Protein AF-X0W687-F1 (afdb_monomer_lite)

Sequence (258 aa):
MNNLLWIGRRVPRKVAPTVLQAWCSPSSLWVAFDTLGGAQSTIHTRLASIATGSATEGDVKALAAAHKSFSALKGSMGFGVLAKVSHPKGPRSIKSVTVDLSIIGGSTLTKLHDDGKHGDGKGGDGLWGTQVRFLPGDFPSLPRHDRRWGLPANARSAMTVTALDTSGQKDSHSAVIAIRRKPAPISIWPGGRRFRFAGEIVEGLVTVSQYVDRRGDPNNPALLIQAAGPGPWRAAWHIGEGRLNISGCDTLQGRIQA

Organism: NCBI:txid412755

Structure (mmCIF, N/CA/C/O backbone):
data_AF-X0W687-F1
#
_entry.id   AF-X0W687-F1
#
loop_
_atom_site.group_PDB
_atom_site.id
_atom_site.type_symbol
_atom_site.label_atom_id
_atom_site.label_alt_id
_atom_site.label_comp_id
_atom_site.label_asym_id
_atom_site.label_entity_id
_atom_site.label_seq_id
_atom_site.pdbx_PDB_ins_code
_atom_site.Cartn_x
_atom_site.Cartn_y
_atom_site.Cartn_z
_atom_site.occupancy
_atom_site.B_iso_or_equiv
_atom_site.auth_seq_id
_atom_site.auth_comp_id
_atom_site.auth_asym_id
_atom_site.auth_atom_id
_atom_site.pdbx_PDB_model_num
ATOM 1 N N . MET A 1 1 ? -13.588 -0.272 -6.630 1.00 33.00 1 MET A N 1
ATOM 2 C CA . MET A 1 1 ? -14.400 -1.467 -6.308 1.00 33.00 1 MET A CA 1
ATOM 3 C C . MET A 1 1 ? -13.856 -2.093 -5.025 1.00 33.00 1 MET A C 1
ATOM 5 O O . MET A 1 1 ? -12.713 -2.538 -5.015 1.00 33.00 1 MET A O 1
ATOM 9 N N . ASN A 1 2 ? -14.624 -2.059 -3.933 1.00 35.41 2 ASN A N 1
ATOM 10 C CA . ASN A 1 2 ? -14.262 -2.664 -2.643 1.00 35.41 2 ASN A CA 1
ATOM 11 C C . ASN A 1 2 ? -14.741 -4.127 -2.630 1.00 35.41 2 ASN A C 1
ATOM 13 O O . ASN A 1 2 ? -15.836 -4.423 -2.169 1.00 35.41 2 ASN A O 1
ATOM 17 N N . ASN A 1 3 ? -13.948 -5.038 -3.202 1.00 36.69 3 ASN A N 1
ATOM 18 C CA . ASN A 1 3 ? -14.368 -6.418 -3.494 1.00 36.69 3 ASN A CA 1
ATOM 19 C C . ASN A 1 3 ? -13.997 -7.433 -2.403 1.00 36.69 3 ASN A C 1
ATOM 21 O O . ASN A 1 3 ? -13.371 -8.450 -2.701 1.00 36.69 3 ASN A O 1
ATOM 25 N N . LEU A 1 4 ? -14.409 -7.176 -1.163 1.00 45.56 4 LEU A N 1
ATOM 26 C CA . LEU A 1 4 ? -14.575 -8.198 -0.124 1.00 45.56 4 LEU A CA 1
ATOM 27 C C . LEU A 1 4 ? -15.726 -7.744 0.785 1.00 45.56 4 LEU A C 1
ATOM 29 O O . LEU A 1 4 ? -15.518 -7.116 1.819 1.00 45.56 4 LEU A O 1
ATOM 33 N N . LEU A 1 5 ? -16.960 -8.009 0.350 1.00 50.53 5 LEU A N 1
ATOM 34 C CA . LEU A 1 5 ? -18.144 -7.857 1.190 1.00 50.53 5 LEU A CA 1
ATOM 35 C C . LEU A 1 5 ? -18.138 -9.005 2.206 1.00 50.53 5 LEU A C 1
ATOM 37 O O . LEU A 1 5 ? -18.522 -10.129 1.890 1.00 50.53 5 LEU A O 1
ATOM 41 N N . TRP A 1 6 ? -17.662 -8.735 3.418 1.00 52.09 6 TRP A N 1
ATOM 42 C CA . TRP A 1 6 ? -17.820 -9.658 4.536 1.00 52.09 6 TRP A CA 1
ATOM 43 C C . TRP A 1 6 ? -19.274 -9.573 5.022 1.00 52.09 6 TRP A C 1
ATOM 45 O O . TRP A 1 6 ? -19.645 -8.645 5.738 1.00 52.09 6 TRP A O 1
ATOM 55 N N . ILE A 1 7 ? -20.122 -10.517 4.605 1.00 46.53 7 ILE A N 1
ATOM 56 C CA . ILE A 1 7 ? -21.485 -10.655 5.138 1.00 46.53 7 ILE A CA 1
ATOM 57 C C . ILE A 1 7 ? -21.394 -11.511 6.403 1.00 46.53 7 ILE A C 1
ATOM 59 O O . ILE A 1 7 ? -21.489 -12.732 6.363 1.00 46.53 7 ILE A O 1
ATOM 63 N N . GLY A 1 8 ? -21.161 -10.862 7.539 1.00 54.94 8 GLY A N 1
ATOM 64 C CA . GLY A 1 8 ? -21.175 -11.510 8.845 1.00 54.94 8 GLY A CA 1
ATOM 65 C C . GLY A 1 8 ? -21.358 -10.476 9.943 1.00 54.94 8 GLY A C 1
ATOM 66 O O . GLY A 1 8 ? -20.568 -9.541 10.061 1.00 54.94 8 GLY A O 1
ATOM 67 N N . ARG A 1 9 ? -22.409 -10.617 10.759 1.00 60.28 9 ARG A N 1
ATOM 68 C CA . ARG A 1 9 ? -22.618 -9.741 11.917 1.00 60.28 9 ARG A CA 1
ATOM 69 C C . ARG A 1 9 ? -21.623 -10.130 13.003 1.00 60.28 9 ARG A C 1
ATOM 71 O O . ARG A 1 9 ? -21.847 -11.073 13.757 1.00 60.28 9 ARG A O 1
ATOM 78 N N . ARG A 1 10 ? -20.519 -9.396 13.098 1.00 69.00 10 ARG A N 1
ATOM 79 C CA . ARG A 1 10 ? -19.593 -9.532 14.222 1.00 69.00 10 ARG A CA 1
ATOM 80 C C . ARG A 1 10 ? -20.250 -8.918 15.458 1.00 69.00 10 ARG A C 1
ATOM 82 O O . ARG A 1 10 ? -20.616 -7.747 15.435 1.00 69.00 10 ARG A O 1
ATOM 89 N N . VAL A 1 11 ? -20.448 -9.704 16.516 1.00 74.06 11 VAL A N 1
ATOM 90 C CA . VAL A 1 11 ? -20.972 -9.188 17.790 1.00 74.06 11 VAL A CA 1
ATOM 91 C C . VAL A 1 11 ? -19.834 -8.438 18.490 1.00 74.06 11 VAL A C 1
ATOM 93 O O . VAL A 1 11 ? -18.824 -9.070 18.813 1.00 74.06 11 VAL A O 1
ATOM 96 N N . PRO A 1 12 ? -19.945 -7.114 18.712 1.00 74.56 12 PRO A N 1
ATOM 97 C CA . PRO A 1 12 ? -18.907 -6.358 19.401 1.00 74.56 12 PRO A CA 1
ATOM 98 C C . PRO A 1 12 ? -18.710 -6.907 20.813 1.00 74.56 12 PRO A C 1
ATOM 100 O O . PRO A 1 12 ? -19.677 -7.148 21.543 1.00 74.56 12 PRO A O 1
ATOM 103 N N . ARG A 1 13 ? -17.456 -7.102 21.223 1.00 78.44 13 ARG A N 1
ATOM 104 C CA . ARG A 1 13 ? -17.154 -7.486 22.605 1.00 78.44 13 ARG A CA 1
ATOM 105 C C . ARG A 1 13 ? -17.368 -6.267 23.501 1.00 78.44 13 ARG A C 1
ATOM 107 O O . ARG A 1 13 ? -16.847 -5.195 23.222 1.00 78.44 13 ARG A O 1
ATOM 114 N N . LYS A 1 14 ? -18.095 -6.433 24.611 1.00 83.62 14 LYS A N 1
ATOM 115 C CA . LYS A 1 14 ? -18.439 -5.327 25.530 1.00 83.62 14 LYS A CA 1
ATOM 116 C C . LYS A 1 14 ? -17.239 -4.661 26.220 1.00 83.62 14 LYS A C 1
ATOM 118 O O . LYS A 1 14 ? -17.411 -3.601 26.809 1.00 83.62 14 LYS A O 1
ATOM 123 N N . VAL A 1 15 ? -16.056 -5.276 26.192 1.00 88.56 15 VAL A N 1
ATOM 124 C CA . VAL A 1 15 ? -14.911 -4.870 27.030 1.00 88.56 15 VAL A CA 1
ATOM 125 C C . VAL A 1 15 ? -13.613 -4.666 26.251 1.00 88.56 15 VAL A C 1
ATOM 127 O O . VAL A 1 15 ? -12.603 -4.363 26.865 1.00 88.56 15 VAL A O 1
ATOM 130 N N . ALA A 1 16 ? -13.623 -4.850 24.932 1.00 92.25 16 ALA A N 1
ATOM 131 C CA . ALA A 1 16 ? -12.416 -4.830 24.112 1.00 92.25 16 ALA A CA 1
ATOM 132 C C . ALA A 1 16 ? -12.558 -3.806 22.976 1.00 92.25 16 ALA A C 1
ATOM 134 O O . ALA A 1 16 ? -13.688 -3.504 22.563 1.00 92.25 16 ALA A O 1
ATOM 135 N N . PRO A 1 17 ? -11.441 -3.295 22.428 1.00 96.69 17 PRO A N 1
ATOM 136 C CA . PRO A 1 17 ? -11.493 -2.551 21.181 1.00 96.69 17 PRO A CA 1
ATOM 137 C C . PRO A 1 17 ? -12.073 -3.460 20.096 1.00 96.69 17 PRO A C 1
ATOM 139 O O . PRO A 1 17 ? -11.918 -4.678 20.142 1.00 96.69 17 PRO A O 1
ATOM 142 N N . THR A 1 18 ? -12.771 -2.876 19.132 1.00 96.25 18 THR A N 1
ATOM 143 C CA . THR A 1 18 ? -13.300 -3.596 17.975 1.00 96.25 18 THR A CA 1
ATOM 144 C C . THR A 1 18 ? -12.820 -2.900 16.714 1.00 96.25 18 THR A C 1
ATOM 146 O O . THR A 1 18 ? -13.120 -1.727 16.490 1.00 96.25 18 THR A O 1
AT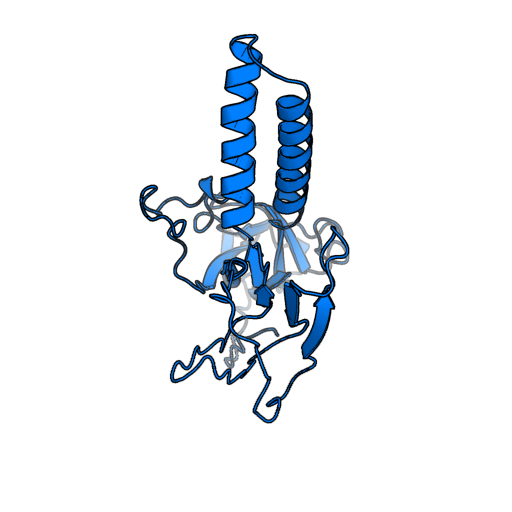OM 149 N N . VAL A 1 19 ? -12.083 -3.625 15.876 1.00 95.81 19 VAL A N 1
ATOM 150 C CA . VAL A 1 19 ? -11.770 -3.194 14.516 1.00 95.81 19 VAL A CA 1
ATOM 151 C C . VAL A 1 19 ? -13.014 -3.469 13.674 1.00 95.81 19 VAL A C 1
ATOM 153 O O . VAL A 1 19 ? -13.324 -4.615 13.348 1.00 95.81 19 VAL A O 1
ATOM 156 N N . LEU A 1 20 ? -13.769 -2.410 13.384 1.00 94.19 20 LEU A N 1
ATOM 157 C CA . LEU A 1 20 ? -15.028 -2.475 12.642 1.00 94.19 20 LEU A CA 1
ATOM 158 C C . LEU A 1 20 ? -14.782 -2.744 11.157 1.00 94.19 20 LEU A C 1
ATOM 160 O O . LEU A 1 20 ? -15.532 -3.483 10.527 1.00 94.19 20 LEU A O 1
ATOM 164 N N . GLN A 1 21 ? -13.732 -2.132 10.608 1.00 94.62 21 GLN A N 1
ATOM 165 C CA . GLN A 1 21 ? -13.336 -2.275 9.213 1.00 94.62 21 GLN A CA 1
ATOM 166 C C . GLN A 1 21 ? -11.841 -1.983 9.071 1.00 94.62 21 GLN A C 1
ATOM 168 O O . GLN A 1 21 ? -11.315 -1.122 9.772 1.00 94.62 21 GLN A O 1
ATOM 173 N N . ALA A 1 22 ? -11.174 -2.662 8.140 1.00 96.56 22 ALA A N 1
ATOM 174 C CA . ALA A 1 22 ? -9.799 -2.388 7.740 1.00 96.56 22 ALA A CA 1
ATOM 175 C C . ALA A 1 22 ? -9.689 -2.489 6.211 1.00 96.56 22 ALA A C 1
ATOM 177 O O . ALA A 1 22 ? -10.288 -3.376 5.603 1.00 96.56 22 ALA A O 1
ATOM 178 N N . TRP A 1 23 ? -8.987 -1.557 5.568 1.00 96.56 23 TRP A N 1
ATOM 179 C CA . TRP A 1 23 ? -8.870 -1.520 4.108 1.00 96.56 23 TRP A CA 1
ATOM 180 C C . TRP A 1 23 ? -7.603 -0.804 3.647 1.00 96.56 23 TRP A C 1
ATOM 182 O O . TRP A 1 23 ? -6.914 -0.144 4.422 1.00 96.56 23 TRP A O 1
ATOM 192 N N . CYS A 1 24 ? -7.314 -0.933 2.354 1.00 95.88 24 CYS A N 1
ATOM 193 C CA . CYS A 1 24 ? -6.249 -0.197 1.688 1.00 95.88 24 CYS A CA 1
ATOM 194 C C . CYS A 1 24 ? -6.826 0.831 0.713 1.00 95.88 24 CYS A C 1
ATOM 196 O O . CYS A 1 24 ? -7.858 0.581 0.084 1.00 95.88 24 CYS A O 1
ATOM 198 N N . SER A 1 25 ? -6.159 1.977 0.580 1.00 94.69 25 SER A N 1
ATOM 199 C CA . SER A 1 25 ? -6.522 3.035 -0.366 1.00 94.69 25 SER A CA 1
ATOM 200 C C . SER A 1 25 ? -5.296 3.487 -1.176 1.00 94.69 25 SER A C 1
ATOM 202 O O . SER A 1 25 ? -4.378 4.061 -0.596 1.00 94.69 25 SER A O 1
ATOM 204 N N . PRO A 1 26 ? -5.248 3.249 -2.498 1.00 93.81 26 PRO A N 1
ATOM 205 C CA . PRO A 1 26 ? -6.222 2.473 -3.263 1.00 93.81 26 PRO A CA 1
ATOM 206 C C . PRO A 1 26 ? -6.235 0.992 -2.837 1.00 93.81 26 PRO A C 1
ATOM 208 O O . PRO A 1 26 ? -5.261 0.480 -2.293 1.00 93.81 26 PRO A O 1
ATOM 211 N N . SER A 1 27 ? -7.333 0.281 -3.113 1.00 89.56 27 SER A N 1
ATOM 212 C CA . SER A 1 27 ? -7.452 -1.166 -2.839 1.00 89.56 27 SER A CA 1
ATOM 213 C C . SER A 1 27 ? -6.729 -2.041 -3.870 1.00 89.56 27 SER A C 1
ATOM 215 O O . SER A 1 27 ? -6.553 -3.247 -3.674 1.00 89.56 27 SER A O 1
ATOM 217 N N . SER A 1 28 ? -6.290 -1.434 -4.971 1.00 88.88 28 SER A N 1
ATOM 218 C CA . SER A 1 28 ? -5.490 -2.066 -6.010 1.00 88.88 28 SER A CA 1
ATOM 219 C C . SER A 1 28 ? -4.362 -1.149 -6.444 1.00 88.88 28 SER A C 1
ATOM 221 O O . SER A 1 28 ? -4.601 0.024 -6.735 1.00 88.88 28 SER A O 1
ATOM 223 N N . LEU A 1 29 ? -3.168 -1.711 -6.567 1.00 88.62 29 LEU A N 1
ATOM 224 C CA . LEU A 1 29 ? -1.988 -1.014 -7.039 1.00 88.62 29 LEU A CA 1
ATOM 225 C C . LEU A 1 29 ? -1.454 -1.673 -8.306 1.00 88.62 29 LEU A C 1
ATOM 227 O O . LEU A 1 29 ? -1.283 -2.890 -8.356 1.00 88.62 29 LEU A O 1
ATOM 231 N N . TRP A 1 30 ? -1.157 -0.854 -9.310 1.00 85.38 30 TRP A N 1
ATOM 232 C CA . TRP A 1 30 ? -0.605 -1.296 -10.585 1.00 85.38 30 TRP A CA 1
ATOM 233 C C . TRP A 1 30 ? 0.843 -0.855 -10.702 1.00 85.38 30 TRP A C 1
ATOM 235 O O . TRP A 1 30 ? 1.130 0.332 -10.841 1.00 85.38 30 TRP A O 1
ATOM 245 N N . VAL A 1 31 ? 1.755 -1.819 -10.671 1.00 84.00 31 VAL A N 1
ATOM 246 C CA . VAL A 1 31 ? 3.194 -1.562 -10.668 1.00 84.00 31 VAL A CA 1
ATOM 247 C C . VAL A 1 31 ? 3.790 -1.999 -12.000 1.00 84.00 31 VAL A C 1
ATOM 249 O O . VAL A 1 31 ? 3.690 -3.161 -12.398 1.00 84.00 31 VAL A O 1
ATOM 252 N N . ALA A 1 32 ? 4.424 -1.068 -12.711 1.00 85.44 32 ALA A N 1
ATOM 253 C CA . ALA A 1 32 ? 5.128 -1.348 -13.961 1.00 85.44 32 ALA A CA 1
ATOM 254 C C . ALA A 1 32 ? 6.529 -1.918 -13.683 1.00 85.44 32 ALA A C 1
ATOM 256 O O . ALA A 1 32 ? 7.537 -1.233 -13.858 1.00 85.44 32 ALA A O 1
ATOM 257 N N . PHE A 1 33 ? 6.588 -3.175 -13.229 1.00 79.81 33 PHE A N 1
ATOM 258 C CA . PHE A 1 33 ? 7.840 -3.849 -12.850 1.00 79.81 33 PHE A CA 1
ATOM 259 C C . PHE A 1 33 ? 8.888 -3.854 -13.970 1.00 79.81 33 PHE A C 1
ATOM 261 O O . PHE A 1 33 ? 10.069 -3.668 -13.696 1.00 79.81 33 PHE A O 1
ATOM 268 N N . ASP A 1 34 ? 8.467 -3.996 -15.229 1.00 80.88 34 ASP A N 1
ATOM 269 C CA . ASP A 1 34 ? 9.383 -3.972 -16.378 1.00 80.88 34 ASP A CA 1
ATOM 270 C C . ASP A 1 34 ? 10.029 -2.601 -16.572 1.00 80.88 34 ASP A C 1
ATOM 272 O O . ASP A 1 34 ? 11.235 -2.494 -16.786 1.00 80.88 34 ASP A O 1
ATOM 276 N N . THR A 1 35 ? 9.241 -1.532 -16.437 1.00 83.88 35 THR A N 1
ATOM 277 C CA . THR A 1 35 ? 9.753 -0.160 -16.507 1.00 83.88 35 THR A CA 1
ATOM 278 C C . THR A 1 35 ? 10.694 0.128 -15.340 1.00 83.88 35 THR A C 1
ATOM 280 O O . THR A 1 35 ? 11.715 0.785 -15.532 1.00 83.88 35 THR A O 1
ATOM 283 N N . LEU A 1 36 ? 10.392 -0.397 -14.147 1.00 83.88 36 LEU A N 1
ATOM 284 C CA . LEU A 1 36 ? 11.262 -0.256 -12.982 1.00 83.88 36 LEU A CA 1
ATOM 285 C C . LEU A 1 36 ? 12.599 -0.972 -13.190 1.00 83.88 36 LEU A C 1
ATOM 287 O O . LEU A 1 36 ? 13.646 -0.352 -13.013 1.00 83.88 36 LEU A O 1
ATOM 291 N N . GLY A 1 37 ? 12.565 -2.241 -13.605 1.00 83.06 37 GLY A N 1
ATOM 292 C CA . GLY A 1 37 ? 13.765 -3.034 -13.866 1.00 83.06 37 GLY A CA 1
ATOM 293 C C . GLY A 1 37 ? 14.623 -2.427 -14.977 1.00 83.06 37 GLY A C 1
ATOM 294 O O . GLY A 1 37 ? 15.837 -2.308 -14.823 1.00 83.06 37 GLY A O 1
ATOM 295 N N . GLY A 1 38 ? 13.996 -1.951 -16.059 1.00 85.44 38 GLY A N 1
ATOM 296 C CA . GLY A 1 38 ? 14.688 -1.254 -17.145 1.00 85.44 38 GLY A CA 1
ATOM 297 C C . GLY A 1 38 ? 15.344 0.056 -16.695 1.00 85.44 38 GLY A C 1
ATOM 298 O O . GLY A 1 38 ? 16.496 0.323 -17.045 1.00 85.44 38 GLY A O 1
ATOM 299 N N . ALA A 1 39 ? 14.655 0.851 -15.869 1.00 87.06 39 ALA A N 1
ATOM 300 C CA . ALA A 1 39 ? 15.217 2.072 -15.298 1.00 87.06 39 ALA A CA 1
ATOM 301 C C . ALA A 1 39 ? 16.392 1.770 -14.353 1.00 87.06 39 ALA A C 1
ATOM 303 O O . ALA A 1 39 ? 17.441 2.394 -14.481 1.00 87.06 39 ALA A O 1
ATOM 304 N N . GLN A 1 40 ? 16.259 0.785 -13.458 1.00 87.62 40 GLN A N 1
ATOM 305 C CA . GLN A 1 40 ? 17.335 0.366 -12.551 1.00 87.62 40 GLN A CA 1
ATOM 306 C C . GLN A 1 40 ? 18.563 -0.144 -13.308 1.00 87.62 40 GLN A C 1
ATOM 308 O O . GLN A 1 40 ? 19.678 0.278 -13.010 1.00 87.62 40 GLN A O 1
ATOM 313 N N . SER A 1 41 ? 18.364 -1.003 -14.312 1.00 86.50 41 SER A N 1
ATOM 314 C CA . SER A 1 41 ? 19.451 -1.506 -15.155 1.00 86.50 41 SER A CA 1
ATOM 315 C C . SER A 1 41 ? 20.148 -0.366 -15.896 1.00 86.50 41 SER A C 1
ATOM 317 O O . SER A 1 41 ? 21.372 -0.288 -15.858 1.00 86.50 41 SER A O 1
ATOM 319 N N . THR A 1 42 ? 19.389 0.570 -16.478 1.00 90.94 42 THR A N 1
ATOM 320 C CA . THR A 1 42 ? 19.964 1.749 -17.144 1.00 90.94 42 THR A CA 1
ATOM 321 C C . THR A 1 42 ? 20.773 2.594 -16.165 1.00 90.94 42 THR A C 1
ATOM 323 O O . THR A 1 42 ? 21.899 2.966 -16.476 1.00 90.94 42 THR A O 1
ATOM 326 N N . ILE A 1 43 ? 20.245 2.866 -14.968 1.00 91.62 43 ILE A N 1
ATOM 327 C CA . ILE A 1 43 ? 20.968 3.617 -13.934 1.00 91.62 43 ILE A CA 1
ATOM 328 C C . ILE A 1 43 ? 22.287 2.919 -13.592 1.00 91.62 43 ILE A C 1
ATOM 330 O O . ILE A 1 43 ? 23.335 3.556 -13.629 1.00 91.62 43 ILE A O 1
ATOM 334 N N . HIS A 1 44 ? 22.255 1.614 -13.316 1.00 89.50 44 HIS A N 1
ATOM 335 C CA . HIS A 1 44 ? 23.442 0.851 -12.938 1.00 89.50 44 HIS A CA 1
ATOM 336 C C . HIS A 1 44 ? 24.503 0.826 -14.051 1.00 89.50 44 HIS A C 1
ATOM 338 O O . HIS A 1 44 ? 25.657 1.173 -13.806 1.00 89.50 44 HIS A O 1
ATOM 344 N N . THR A 1 45 ? 24.112 0.493 -15.286 1.00 90.56 45 THR A N 1
ATOM 345 C CA . THR A 1 45 ? 25.030 0.439 -16.434 1.00 90.56 45 THR A CA 1
ATOM 346 C C . THR A 1 45 ? 25.647 1.805 -16.734 1.00 90.56 45 THR A C 1
ATOM 348 O O . THR A 1 45 ? 26.850 1.893 -16.961 1.00 90.56 45 THR A O 1
ATOM 351 N N . ARG A 1 46 ? 24.855 2.885 -16.707 1.00 92.44 46 ARG A N 1
ATOM 352 C CA . ARG A 1 46 ? 25.357 4.230 -17.036 1.00 92.44 46 ARG A CA 1
ATOM 353 C C . ARG A 1 46 ? 26.223 4.815 -15.923 1.00 92.44 46 ARG A C 1
ATOM 355 O O . ARG A 1 46 ? 27.211 5.474 -16.228 1.00 92.44 46 ARG A O 1
ATOM 362 N N . LEU A 1 47 ? 25.915 4.533 -14.654 1.00 92.38 47 LEU A N 1
ATOM 363 C CA . LEU A 1 47 ? 26.798 4.895 -13.541 1.00 92.38 47 LEU A CA 1
ATOM 364 C C . LEU A 1 47 ? 28.154 4.189 -13.641 1.00 92.38 47 LEU A C 1
ATOM 366 O O . LEU A 1 47 ? 29.173 4.825 -13.387 1.00 92.38 47 LEU A O 1
ATOM 370 N N . ALA A 1 48 ? 28.183 2.921 -14.066 1.00 92.06 48 ALA A N 1
ATOM 371 C CA . ALA A 1 48 ? 29.439 2.217 -14.312 1.00 92.06 48 ALA A CA 1
ATOM 372 C C . ALA A 1 48 ? 30.269 2.902 -15.414 1.00 92.06 48 ALA A C 1
ATOM 374 O O . ALA A 1 48 ? 31.454 3.138 -15.209 1.00 92.06 48 ALA A O 1
ATOM 375 N N . SER A 1 49 ? 29.647 3.311 -16.529 1.00 90.38 49 SER A N 1
ATOM 376 C CA . SER A 1 49 ? 30.335 4.059 -17.598 1.00 90.38 49 SER A CA 1
ATOM 377 C C . SER A 1 49 ? 30.874 5.421 -17.143 1.00 90.38 49 SER A 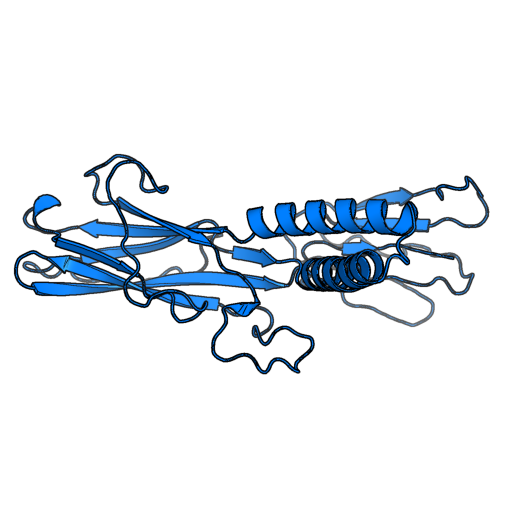C 1
ATOM 379 O O . SER A 1 49 ? 31.938 5.843 -17.589 1.00 90.38 49 SER A O 1
ATOM 381 N N . ILE A 1 50 ? 30.158 6.120 -16.253 1.00 89.75 50 ILE A N 1
ATOM 382 C CA . ILE A 1 50 ? 30.641 7.376 -15.654 1.00 89.75 50 ILE A CA 1
ATOM 383 C C . ILE A 1 50 ? 31.853 7.099 -14.762 1.00 89.75 50 ILE A C 1
ATOM 385 O O . ILE A 1 50 ? 32.854 7.803 -14.863 1.00 89.75 50 ILE A O 1
ATOM 389 N N . ALA A 1 51 ? 31.787 6.058 -13.929 1.00 92.69 51 ALA A N 1
ATOM 390 C CA . ALA A 1 51 ? 32.877 5.685 -13.032 1.00 92.69 51 ALA A CA 1
ATOM 391 C C . ALA A 1 51 ? 34.162 5.298 -13.785 1.00 92.69 51 ALA A C 1
ATOM 393 O O . ALA A 1 51 ? 35.256 5.561 -13.295 1.00 92.69 51 ALA A O 1
ATOM 394 N N . THR A 1 52 ? 34.043 4.724 -14.985 1.00 95.94 52 THR A N 1
ATOM 395 C CA . THR A 1 52 ? 35.184 4.383 -15.850 1.00 95.94 52 THR A CA 1
ATOM 396 C C . THR A 1 52 ? 35.638 5.528 -16.758 1.00 95.94 52 THR A C 1
ATOM 398 O O . THR A 1 52 ? 36.537 5.330 -17.570 1.00 95.94 52 THR A O 1
ATOM 401 N N . GLY A 1 53 ? 35.018 6.713 -16.675 1.00 95.31 53 GLY A N 1
ATOM 402 C CA . GLY A 1 53 ? 35.344 7.861 -17.530 1.00 95.31 53 GLY A CA 1
ATOM 403 C C . GLY A 1 53 ? 34.959 7.683 -19.004 1.00 95.31 53 GLY A C 1
ATOM 404 O O . GLY A 1 53 ? 35.380 8.469 -19.846 1.00 95.31 53 GLY A O 1
ATOM 405 N N . SER A 1 54 ? 34.156 6.668 -19.333 1.00 95.25 54 SER A N 1
ATOM 406 C CA . SER A 1 54 ? 33.757 6.334 -20.706 1.00 95.25 54 SER A CA 1
ATOM 407 C C . SER A 1 54 ? 32.347 6.818 -21.056 1.00 95.25 54 SER A C 1
ATOM 409 O O . SER A 1 54 ? 31.764 6.358 -22.036 1.00 95.25 54 SER A O 1
ATOM 411 N N . ALA A 1 55 ? 31.752 7.676 -20.224 1.00 96.00 55 ALA A N 1
ATOM 412 C CA . ALA A 1 55 ? 30.396 8.164 -20.426 1.00 96.00 55 ALA A CA 1
ATOM 413 C C . ALA A 1 55 ? 30.325 9.203 -21.551 1.00 96.00 55 ALA A C 1
ATOM 415 O O . ALA A 1 55 ? 31.081 10.170 -21.596 1.00 96.00 55 ALA A O 1
ATOM 416 N N . THR A 1 56 ? 29.349 9.023 -22.428 1.00 95.69 56 THR A N 1
ATOM 417 C CA . THR A 1 56 ? 28.973 9.969 -23.479 1.00 95.69 56 THR A CA 1
ATOM 418 C C . THR A 1 56 ? 27.875 10.923 -22.996 1.00 95.69 56 THR A C 1
ATOM 420 O O . THR A 1 56 ? 27.174 10.658 -22.017 1.00 95.69 56 THR A O 1
ATOM 423 N N . GLU A 1 57 ? 27.627 12.016 -23.725 1.00 95.31 57 GLU A N 1
ATOM 424 C CA . GLU A 1 57 ? 26.457 12.878 -23.474 1.00 95.31 57 GLU A CA 1
ATOM 425 C C . GLU A 1 57 ? 25.132 12.086 -23.559 1.00 95.31 57 GLU A C 1
ATOM 427 O O . GLU A 1 57 ? 24.184 12.329 -22.804 1.00 95.31 57 GLU A O 1
ATOM 432 N N . GLY A 1 58 ? 25.081 11.086 -24.447 1.00 93.88 58 GLY A N 1
ATOM 433 C CA . GLY A 1 58 ? 23.959 10.158 -24.564 1.00 93.88 58 GLY A CA 1
ATOM 434 C C . GLY A 1 58 ? 23.730 9.339 -23.291 1.00 93.88 58 GLY A C 1
ATOM 435 O O . GLY A 1 58 ? 22.581 9.148 -22.888 1.00 93.88 58 GLY A O 1
ATOM 436 N N . ASP A 1 59 ? 24.802 8.919 -22.614 1.00 91.50 59 ASP A N 1
ATOM 437 C CA . ASP A 1 59 ? 24.723 8.178 -21.352 1.00 91.50 59 ASP A CA 1
ATOM 438 C C . ASP A 1 59 ? 24.139 9.031 -20.225 1.00 91.50 59 ASP A C 1
ATOM 440 O O . ASP A 1 59 ? 23.268 8.565 -19.487 1.00 91.50 59 ASP A O 1
ATOM 444 N N . VAL A 1 60 ? 24.549 10.300 -20.135 1.00 92.69 60 VAL A N 1
ATOM 445 C CA . VAL A 1 60 ? 24.022 11.252 -19.145 1.00 92.69 60 VAL A CA 1
ATOM 446 C C . VAL A 1 60 ? 22.530 11.507 -19.379 1.00 92.69 60 VAL A C 1
ATOM 448 O O . VAL A 1 60 ? 21.730 11.448 -18.440 1.00 92.69 60 VAL A O 1
ATOM 451 N N . LYS A 1 61 ? 22.119 11.715 -20.639 1.00 94.25 61 LYS A N 1
ATOM 452 C CA . LYS A 1 61 ? 20.702 11.869 -21.015 1.00 94.25 61 LYS A CA 1
ATOM 453 C C . LYS A 1 61 ? 19.879 10.626 -20.661 1.00 94.25 61 LYS A C 1
ATOM 455 O O . LYS A 1 61 ? 18.787 10.752 -20.099 1.00 94.25 61 LYS A O 1
ATOM 460 N N . ALA A 1 62 ? 20.399 9.431 -20.946 1.00 90.56 62 ALA A N 1
ATOM 461 C CA . ALA A 1 62 ? 19.739 8.170 -20.612 1.00 90.56 62 ALA A CA 1
ATOM 462 C C . ALA A 1 62 ? 19.605 7.971 -19.094 1.00 90.56 62 ALA A C 1
ATOM 464 O O . ALA A 1 62 ? 18.540 7.573 -18.619 1.00 90.56 62 ALA A O 1
ATOM 465 N N . LEU A 1 63 ? 20.647 8.302 -18.325 1.00 94.06 63 LEU A N 1
ATOM 466 C CA . LEU A 1 63 ? 20.630 8.244 -16.865 1.00 94.06 63 LEU A CA 1
ATOM 467 C C . LEU A 1 63 ? 19.574 9.188 -16.274 1.00 94.06 63 LEU A C 1
ATOM 469 O O . LEU A 1 63 ? 18.778 8.765 -15.435 1.00 94.06 63 LEU A O 1
ATOM 473 N N . ALA A 1 64 ? 19.508 10.437 -16.744 1.00 94.44 64 ALA A N 1
ATOM 474 C CA . ALA A 1 64 ? 18.511 11.408 -16.289 1.00 94.44 64 ALA A CA 1
ATOM 475 C C . ALA A 1 64 ? 17.072 10.938 -16.575 1.00 94.44 64 ALA A C 1
ATOM 477 O O . ALA A 1 64 ? 16.194 11.027 -15.709 1.00 94.44 64 ALA A O 1
ATOM 478 N N . ALA A 1 65 ? 16.826 10.378 -17.765 1.00 93.06 65 ALA A N 1
ATOM 479 C CA . ALA A 1 65 ? 15.527 9.816 -18.133 1.00 93.06 65 ALA A CA 1
ATOM 480 C C . ALA A 1 65 ? 15.154 8.588 -17.281 1.00 93.06 65 ALA A C 1
ATOM 482 O O . ALA A 1 65 ? 14.006 8.463 -16.833 1.00 93.06 65 ALA A O 1
ATOM 483 N N . ALA A 1 66 ? 16.118 7.703 -17.014 1.00 91.06 66 ALA A N 1
ATOM 484 C CA . ALA A 1 66 ? 15.926 6.536 -16.161 1.00 91.06 66 ALA A CA 1
ATOM 485 C C . ALA A 1 66 ? 15.640 6.942 -14.708 1.00 91.06 66 ALA A C 1
ATOM 487 O O . ALA A 1 66 ? 14.689 6.438 -14.112 1.00 91.06 66 ALA A O 1
ATOM 488 N N . HIS A 1 67 ? 16.374 7.917 -14.165 1.00 93.12 67 HIS A N 1
ATOM 489 C CA . HIS A 1 67 ? 16.133 8.462 -12.829 1.00 93.12 67 HIS A CA 1
ATOM 490 C C . HIS A 1 67 ? 14.738 9.093 -12.707 1.00 93.12 67 HIS A C 1
ATOM 492 O O . HIS A 1 67 ? 14.006 8.803 -11.759 1.00 93.12 67 HIS A O 1
ATOM 498 N N . LYS A 1 68 ? 14.319 9.895 -13.697 1.00 93.06 68 LYS A N 1
ATOM 499 C CA . LYS A 1 68 ? 12.963 10.467 -13.744 1.00 93.06 68 LYS A CA 1
ATOM 500 C C . LYS A 1 68 ? 11.889 9.376 -13.744 1.00 93.06 68 LYS A C 1
ATOM 502 O O . LYS A 1 68 ? 10.922 9.470 -12.990 1.00 93.06 68 LYS A O 1
ATOM 507 N N . SER A 1 69 ? 12.079 8.330 -14.549 1.00 88.56 69 SER A N 1
ATOM 508 C CA . SER A 1 69 ? 11.155 7.189 -14.627 1.00 88.56 69 SER A CA 1
ATOM 509 C C . SER A 1 69 ? 11.091 6.421 -13.305 1.00 88.56 69 SER A C 1
ATOM 511 O O . SER A 1 69 ? 10.005 6.134 -12.808 1.00 88.56 69 SER A O 1
ATOM 513 N N . PHE A 1 70 ? 12.245 6.150 -12.692 1.00 88.00 70 PHE A N 1
ATOM 514 C CA . PHE A 1 70 ? 12.339 5.487 -11.394 1.00 88.00 70 PHE A CA 1
ATOM 515 C C . PHE A 1 70 ? 11.648 6.297 -10.287 1.00 88.00 70 PHE A C 1
ATOM 517 O O . PHE A 1 70 ? 10.880 5.742 -9.502 1.00 88.00 70 PHE A O 1
ATOM 524 N N . SER A 1 71 ? 11.857 7.616 -10.257 1.00 89.44 71 SER A N 1
ATOM 525 C CA . SER A 1 71 ? 11.220 8.519 -9.292 1.00 89.44 71 SER A CA 1
ATOM 526 C C . SER A 1 71 ? 9.694 8.541 -9.441 1.00 89.44 71 SER A C 1
ATOM 528 O O . SER A 1 71 ? 8.972 8.384 -8.454 1.00 89.44 71 SER A O 1
ATOM 530 N N . ALA A 1 72 ? 9.192 8.630 -10.678 1.00 88.00 72 ALA A N 1
ATOM 531 C CA . ALA A 1 72 ? 7.758 8.567 -10.958 1.00 88.00 72 ALA A CA 1
ATOM 532 C C . ALA A 1 72 ? 7.143 7.232 -10.501 1.00 88.00 72 ALA A C 1
ATOM 534 O O . ALA A 1 72 ? 6.106 7.217 -9.836 1.00 88.00 72 ALA A O 1
ATOM 535 N N . LEU A 1 73 ? 7.817 6.111 -10.780 1.00 86.56 73 LEU A N 1
ATOM 536 C CA . LEU A 1 73 ? 7.375 4.789 -10.332 1.00 86.56 73 LEU A CA 1
ATOM 537 C C . LEU A 1 73 ? 7.382 4.674 -8.806 1.00 86.56 73 LEU A C 1
ATOM 539 O O . LEU A 1 73 ? 6.411 4.188 -8.232 1.00 86.56 73 LEU A O 1
ATOM 543 N N . LYS A 1 74 ? 8.412 5.189 -8.127 1.00 85.31 74 LYS A N 1
ATOM 544 C CA . LYS A 1 74 ? 8.472 5.228 -6.657 1.00 85.31 74 LYS A CA 1
ATOM 545 C C . LYS A 1 74 ? 7.333 6.045 -6.045 1.00 85.31 74 LYS A C 1
ATOM 547 O O . LYS A 1 74 ? 6.860 5.701 -4.964 1.00 85.31 74 LYS A O 1
ATOM 552 N N . GLY A 1 75 ? 6.885 7.105 -6.718 1.00 85.19 75 GLY A N 1
ATOM 553 C CA . GLY A 1 75 ? 5.689 7.856 -6.331 1.00 85.19 75 GLY A CA 1
ATOM 554 C C . GLY A 1 75 ? 4.406 7.026 -6.427 1.00 85.19 75 GLY A C 1
ATOM 555 O O . GLY A 1 75 ? 3.533 7.156 -5.578 1.00 85.19 75 GLY A O 1
ATOM 556 N N . SER A 1 76 ? 4.324 6.124 -7.409 1.00 86.31 76 SER A N 1
ATOM 557 C CA . SER A 1 76 ? 3.167 5.242 -7.615 1.00 86.31 76 SER A CA 1
ATOM 558 C C . SER A 1 76 ? 3.140 3.989 -6.734 1.00 86.31 76 SER A C 1
ATOM 560 O O . SER A 1 76 ? 2.132 3.299 -6.726 1.00 86.31 76 SER A O 1
ATOM 562 N N . MET A 1 77 ? 4.209 3.677 -5.989 1.00 89.56 77 MET A N 1
ATOM 563 C CA . MET A 1 77 ? 4.295 2.487 -5.120 1.00 89.56 77 MET A CA 1
ATOM 564 C C . MET A 1 77 ? 3.867 2.762 -3.668 1.00 89.56 77 MET A C 1
ATOM 566 O O . MET A 1 77 ? 4.386 2.164 -2.724 1.00 89.56 77 MET A O 1
ATOM 570 N N . GLY A 1 78 ? 2.951 3.715 -3.489 1.00 92.88 78 GLY A N 1
ATOM 571 C CA . GLY A 1 78 ? 2.380 4.082 -2.198 1.00 92.88 78 GLY A CA 1
ATOM 572 C C . GLY A 1 78 ? 0.907 3.697 -2.092 1.00 92.88 78 GLY A C 1
ATOM 573 O O . GLY A 1 78 ? 0.173 3.762 -3.077 1.00 92.88 78 GLY A O 1
ATOM 574 N N . PHE A 1 79 ? 0.474 3.318 -0.895 1.00 95.00 79 PHE A N 1
ATOM 575 C CA . PHE A 1 79 ? -0.935 3.134 -0.556 1.00 95.00 79 PHE A CA 1
ATOM 576 C C . PHE A 1 79 ? -1.163 3.428 0.930 1.00 95.00 79 PHE A C 1
ATOM 578 O O . PHE A 1 79 ? -0.272 3.252 1.758 1.00 95.00 79 PHE A O 1
ATOM 585 N N . GLY A 1 80 ? -2.365 3.866 1.284 1.00 96.88 80 GLY A N 1
ATOM 586 C CA . GLY A 1 80 ? -2.793 4.005 2.668 1.00 96.88 80 GLY A CA 1
ATOM 587 C C . GLY A 1 80 ? -3.323 2.686 3.221 1.00 96.88 80 GLY A C 1
ATOM 588 O O . GLY A 1 80 ? -4.050 1.978 2.522 1.00 96.88 80 GLY A O 1
ATOM 589 N N . VAL A 1 81 ? -3.016 2.378 4.480 1.00 97.75 81 VAL A N 1
ATOM 590 C CA . VAL A 1 81 ? -3.751 1.381 5.274 1.00 97.75 81 VAL A CA 1
ATOM 591 C C . VAL A 1 81 ? -4.622 2.136 6.259 1.00 97.75 81 VAL A C 1
ATOM 593 O O . VAL A 1 81 ? -4.115 2.974 7.001 1.00 97.75 81 VAL A O 1
ATOM 596 N N . LEU A 1 82 ? -5.917 1.836 6.257 1.00 98.12 82 LEU A N 1
ATOM 597 C CA . LEU A 1 82 ? -6.902 2.488 7.103 1.00 98.12 82 LEU A CA 1
ATOM 598 C C . LEU A 1 82 ? -7.668 1.459 7.929 1.00 98.12 82 LEU A C 1
ATOM 600 O O . LEU A 1 82 ? -7.913 0.338 7.473 1.00 98.12 82 LEU A O 1
ATOM 604 N N . ALA A 1 83 ? -8.087 1.855 9.126 1.00 98.00 83 ALA A N 1
ATOM 605 C CA . ALA A 1 83 ? -8.942 1.045 9.975 1.00 98.00 83 ALA A CA 1
ATOM 606 C C . ALA A 1 83 ? -9.906 1.894 10.798 1.00 98.00 83 ALA A C 1
ATOM 608 O O . ALA A 1 83 ? -9.497 2.837 11.469 1.00 98.00 83 ALA A O 1
ATOM 609 N N . LYS A 1 84 ? -11.188 1.523 10.800 1.00 97.56 84 LYS A N 1
ATOM 610 C CA . LYS A 1 84 ? -12.170 2.101 11.717 1.00 97.56 84 LYS A CA 1
ATOM 611 C C . LYS A 1 84 ? -12.205 1.261 12.984 1.00 97.56 84 LYS A C 1
ATOM 613 O O . LYS A 1 84 ? -12.540 0.077 12.933 1.00 97.56 84 LYS A O 1
ATOM 618 N N . VAL A 1 85 ? -11.871 1.873 14.112 1.00 97.12 85 VAL A N 1
ATOM 619 C CA . VAL A 1 85 ? -11.785 1.208 15.412 1.00 97.12 85 VAL A CA 1
ATOM 620 C C . VAL A 1 85 ? -12.727 1.895 16.389 1.00 97.12 85 VAL A C 1
ATOM 622 O O . VAL A 1 85 ? -12.778 3.119 16.470 1.00 97.12 85 VAL A O 1
ATOM 625 N N . SER A 1 86 ? -13.477 1.102 17.146 1.00 96.50 86 SER A N 1
ATOM 626 C CA . SER A 1 86 ? -14.314 1.594 18.236 1.00 96.50 86 SER A CA 1
ATOM 627 C C . SER A 1 86 ? -13.936 0.930 19.551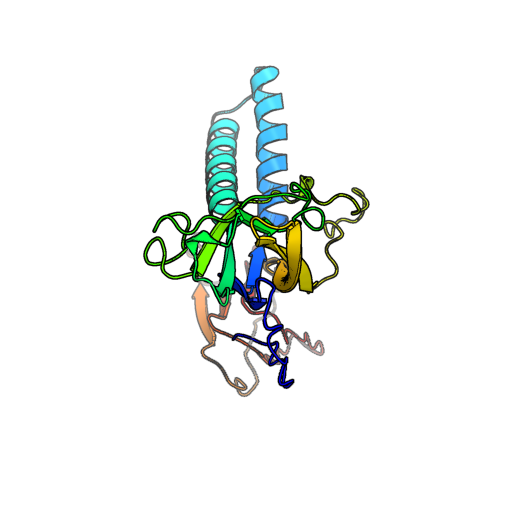 1.00 96.50 86 SER A C 1
ATOM 629 O O . SER A 1 86 ? -13.391 -0.173 19.592 1.00 96.50 86 SER A O 1
ATOM 631 N N . HIS A 1 87 ? -14.221 1.618 20.651 1.00 96.38 87 HIS A N 1
ATOM 632 C CA . HIS A 1 87 ? -14.060 1.075 21.989 1.00 96.38 87 HIS A CA 1
ATOM 633 C C . HIS A 1 87 ? -15.245 1.527 22.858 1.00 96.38 87 HIS A C 1
ATOM 635 O O . HIS A 1 87 ? -15.587 2.711 22.817 1.00 96.38 87 HIS A O 1
ATOM 641 N N . PRO A 1 88 ? -15.867 0.648 23.671 1.00 95.25 88 PRO A N 1
ATOM 642 C CA . PRO A 1 88 ? -17.038 0.999 24.488 1.00 95.25 88 PRO A CA 1
ATOM 643 C C . PRO A 1 88 ? -16.809 2.172 25.453 1.00 95.25 88 PRO A C 1
ATOM 645 O O . PRO A 1 88 ? -17.704 2.971 25.694 1.00 95.25 88 PRO A O 1
ATOM 648 N N . LYS A 1 89 ? -15.583 2.305 25.970 1.00 95.69 89 LYS A N 1
ATOM 649 C CA . LYS A 1 89 ? -15.136 3.422 26.829 1.00 95.69 89 LYS A CA 1
ATOM 650 C C . LYS A 1 89 ? -14.606 4.646 26.049 1.00 95.69 89 LYS A C 1
ATOM 652 O O . LYS A 1 89 ? -13.903 5.482 26.610 1.00 95.69 89 LYS A O 1
ATOM 657 N N . GLY A 1 90 ? -14.881 4.728 24.748 1.00 94.88 90 GLY A N 1
ATOM 658 C CA . GLY A 1 90 ? -14.441 5.816 23.871 1.00 94.88 90 GLY A CA 1
ATOM 659 C C . GLY A 1 90 ? -13.004 5.682 23.334 1.00 94.88 90 GLY A C 1
ATOM 660 O O . GLY A 1 90 ? -12.235 4.834 23.797 1.00 94.88 90 GLY A O 1
ATOM 661 N N . PRO A 1 91 ? -12.621 6.533 22.360 1.00 93.44 91 PRO A N 1
ATOM 662 C CA . PRO A 1 91 ? -11.383 6.399 21.583 1.00 93.44 91 PRO A CA 1
ATOM 663 C C . PRO A 1 91 ? -10.107 6.534 22.422 1.00 93.44 91 PRO A C 1
ATOM 665 O O . PRO A 1 91 ? -9.119 5.870 22.135 1.00 93.44 91 PRO A O 1
ATOM 668 N N . ARG A 1 92 ? -10.137 7.298 23.524 1.00 94.94 92 ARG A N 1
ATOM 669 C CA . ARG A 1 92 ? -8.996 7.437 24.456 1.00 94.94 92 ARG A CA 1
ATOM 670 C C . ARG A 1 92 ? -8.597 6.133 25.155 1.00 94.94 92 ARG A C 1
ATOM 672 O O . ARG A 1 92 ? -7.516 6.057 25.723 1.00 94.94 92 ARG A O 1
ATOM 679 N N . SER A 1 93 ? -9.468 5.125 25.137 1.00 96.75 93 SER A N 1
ATOM 680 C CA . SER A 1 93 ? -9.152 3.802 25.681 1.00 96.75 93 SER A CA 1
ATOM 681 C C . SER A 1 93 ? -8.356 2.936 24.702 1.00 96.75 93 SER A C 1
ATOM 683 O O . SER A 1 93 ? -7.811 1.913 25.105 1.00 96.75 93 SER A O 1
ATOM 685 N N . ILE A 1 94 ? -8.262 3.331 23.428 1.00 97.88 94 ILE A N 1
ATOM 686 C CA . ILE A 1 94 ? -7.434 2.657 22.429 1.00 97.88 94 ILE A CA 1
ATOM 687 C C . ILE A 1 94 ? -5.987 3.108 22.649 1.00 97.88 94 ILE A C 1
ATOM 689 O O . ILE A 1 94 ? -5.652 4.277 22.480 1.00 97.88 94 ILE A O 1
ATOM 693 N N . LYS A 1 95 ? -5.121 2.171 23.035 1.00 98.00 95 LYS A N 1
ATOM 694 C CA . LYS A 1 95 ? -3.699 2.422 23.294 1.00 98.00 95 LYS A CA 1
ATOM 695 C C . LYS A 1 95 ? -2.898 2.511 21.998 1.00 98.00 95 LYS A C 1
ATOM 697 O O . LYS A 1 95 ? -2.009 3.352 21.874 1.00 98.00 95 LYS A O 1
ATOM 702 N N . SER A 1 96 ? -3.177 1.625 21.045 1.00 98.31 96 SER A N 1
ATOM 703 C CA . SER A 1 96 ? -2.468 1.582 19.765 1.00 98.31 96 SER A CA 1
ATOM 704 C C . SER A 1 96 ? -3.250 0.819 18.709 1.00 98.31 96 SER A C 1
ATOM 706 O O . SER A 1 96 ? -3.898 -0.180 19.020 1.00 98.31 96 SER A O 1
ATOM 708 N N . VAL A 1 97 ? -3.094 1.233 17.454 1.00 98.56 97 VAL A N 1
ATOM 709 C CA . VAL A 1 97 ? -3.494 0.455 16.282 1.00 98.56 97 VAL A CA 1
ATOM 710 C C . VAL A 1 97 ? -2.248 0.213 15.438 1.00 98.56 97 VAL A C 1
ATOM 712 O O . VAL A 1 97 ? -1.508 1.154 15.147 1.00 98.56 97 VAL A O 1
ATOM 715 N N . THR A 1 98 ? -1.979 -1.041 15.089 1.00 98.69 98 THR A N 1
ATOM 716 C CA . THR A 1 98 ? -0.820 -1.436 14.280 1.00 98.69 98 THR A CA 1
ATOM 717 C C . THR A 1 98 ? -1.236 -2.292 13.095 1.00 98.69 98 THR A C 1
ATOM 719 O O . THR A 1 98 ? -2.295 -2.915 13.116 1.00 98.69 98 THR A O 1
ATOM 722 N N . VAL A 1 99 ? -0.399 -2.340 12.063 1.00 98.31 99 VAL A N 1
ATOM 723 C CA . VAL A 1 99 ? -0.532 -3.239 10.917 1.00 98.31 99 VAL A CA 1
ATOM 724 C C . VAL A 1 99 ? 0.752 -4.031 10.704 1.00 98.31 99 VAL A C 1
ATOM 726 O O . VAL A 1 99 ? 1.858 -3.488 10.782 1.00 98.31 99 VAL A O 1
ATOM 729 N N . ASP A 1 100 ? 0.581 -5.317 10.414 1.00 97.12 100 ASP A N 1
ATOM 730 C CA . ASP A 1 100 ? 1.653 -6.196 9.966 1.00 97.12 100 ASP A CA 1
ATOM 731 C C . ASP A 1 100 ? 1.873 -6.050 8.453 1.00 97.12 100 ASP A C 1
ATOM 733 O O . ASP A 1 100 ? 1.023 -6.442 7.647 1.00 97.12 100 ASP A O 1
ATOM 737 N N . LEU A 1 101 ? 3.016 -5.469 8.078 1.00 94.44 101 LEU A N 1
ATOM 738 C CA . LEU A 1 101 ? 3.437 -5.261 6.691 1.00 94.44 101 LEU A CA 1
ATOM 739 C C . LEU A 1 101 ? 4.500 -6.269 6.229 1.00 94.44 101 LEU A C 1
ATOM 741 O O . LEU A 1 101 ? 5.082 -6.083 5.160 1.00 94.44 101 LEU A O 1
ATOM 745 N N . SER A 1 102 ? 4.767 -7.334 6.988 1.00 92.19 102 SER A N 1
ATOM 746 C CA . SER A 1 102 ? 5.804 -8.322 6.648 1.00 92.19 102 SER A CA 1
ATOM 747 C C . SER A 1 102 ? 5.602 -8.954 5.268 1.00 92.19 102 SER A C 1
ATOM 749 O O . SER A 1 102 ? 6.572 -9.216 4.561 1.00 92.19 102 SER A O 1
ATOM 751 N N . ILE A 1 103 ? 4.349 -9.107 4.824 1.00 86.38 103 ILE A N 1
ATOM 752 C CA . ILE A 1 103 ? 4.004 -9.640 3.495 1.00 86.38 103 ILE A CA 1
ATOM 753 C C . ILE A 1 103 ? 4.562 -8.807 2.328 1.00 86.38 103 ILE A C 1
ATOM 755 O O . ILE A 1 103 ? 4.714 -9.322 1.222 1.00 86.38 103 ILE A O 1
ATOM 759 N N . ILE A 1 104 ? 4.871 -7.532 2.564 1.00 86.94 104 ILE A N 1
ATOM 760 C CA . ILE A 1 104 ? 5.500 -6.623 1.597 1.00 86.94 104 ILE A CA 1
ATOM 761 C C . ILE A 1 104 ? 6.897 -6.172 2.049 1.00 86.94 104 ILE A C 1
ATOM 763 O O . ILE A 1 104 ? 7.396 -5.165 1.558 1.00 86.94 104 ILE A O 1
ATOM 767 N N . GLY A 1 105 ? 7.506 -6.880 3.007 1.00 87.50 105 GLY A N 1
ATOM 768 C CA . GLY A 1 105 ? 8.841 -6.567 3.527 1.00 87.50 105 GLY A CA 1
ATOM 769 C C . GLY A 1 105 ? 8.915 -5.448 4.558 1.00 87.50 105 GLY A C 1
ATOM 770 O O . GLY A 1 105 ? 10.008 -5.017 4.915 1.00 87.50 105 GLY A O 1
ATOM 771 N N . GLY A 1 106 ? 7.772 -4.950 5.028 1.00 91.81 106 GLY A N 1
ATOM 772 C CA . GLY A 1 106 ? 7.715 -3.917 6.056 1.00 91.81 106 GLY A CA 1
ATOM 773 C C . GLY A 1 106 ? 7.790 -4.470 7.483 1.00 91.81 106 GLY A C 1
ATOM 774 O O . GLY A 1 106 ? 7.935 -5.669 7.719 1.00 91.81 106 GLY A O 1
ATOM 775 N N . SER A 1 107 ? 7.642 -3.572 8.460 1.00 95.12 107 SER A N 1
ATOM 776 C CA . SER A 1 107 ? 7.560 -3.932 9.882 1.00 95.12 107 SER A CA 1
ATOM 777 C C . SER A 1 107 ? 6.249 -4.654 10.217 1.00 95.12 107 SER A C 1
ATOM 779 O O . SER A 1 107 ? 5.178 -4.269 9.737 1.00 95.12 107 SER A O 1
ATOM 781 N N . THR A 1 108 ? 6.317 -5.637 11.118 1.00 96.44 108 THR A N 1
ATOM 782 C CA . THR A 1 108 ? 5.150 -6.348 11.672 1.00 96.44 108 THR A CA 1
ATOM 783 C C . THR A 1 108 ? 4.324 -5.491 12.640 1.00 96.44 108 THR A C 1
ATOM 785 O O . THR A 1 108 ? 3.201 -5.851 12.988 1.00 96.44 108 THR A O 1
ATOM 788 N N . LEU A 1 109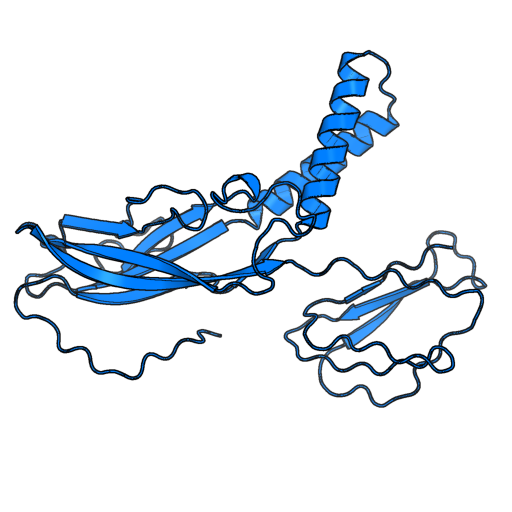 ? 4.866 -4.351 13.087 1.00 97.19 109 LEU A N 1
ATOM 789 C CA . LEU A 1 109 ? 4.265 -3.463 14.088 1.00 97.19 109 LEU A CA 1
ATOM 790 C C . LEU A 1 109 ? 4.211 -2.008 13.602 1.00 97.19 109 LEU A C 1
ATOM 792 O O . LEU A 1 109 ? 4.476 -1.074 14.359 1.00 97.19 109 LEU A O 1
ATOM 796 N N . THR A 1 110 ? 3.874 -1.793 12.330 1.00 98.06 110 THR A N 1
ATOM 797 C CA . THR A 1 110 ? 3.726 -0.435 11.788 1.00 98.06 110 THR A CA 1
ATOM 798 C C . THR A 1 110 ? 2.540 0.260 12.449 1.00 98.06 110 THR A C 1
ATOM 800 O O . THR A 1 110 ? 1.424 -0.246 12.402 1.00 98.06 110 THR A O 1
ATOM 803 N N . LYS A 1 111 ? 2.761 1.418 13.073 1.00 98.31 111 LYS A N 1
ATOM 804 C CA . LYS A 1 111 ? 1.713 2.167 13.777 1.00 98.31 111 LYS A CA 1
ATOM 805 C C . LYS A 1 111 ? 0.767 2.874 12.795 1.00 98.31 111 LYS A C 1
ATOM 807 O O . LYS A 1 111 ? 1.209 3.422 11.786 1.00 98.31 111 LYS A O 1
ATOM 812 N N . LEU A 1 112 ? -0.525 2.869 13.118 1.00 98.50 112 LEU A N 1
ATOM 813 C CA . LEU A 1 112 ? -1.533 3.746 12.527 1.00 98.50 112 LEU A CA 1
ATOM 814 C C . LEU A 1 112 ? -1.812 4.913 13.484 1.00 98.50 112 LEU A C 1
ATOM 816 O O . LEU A 1 112 ? -1.636 4.797 14.702 1.00 98.50 112 LEU A O 1
ATOM 820 N N . HIS A 1 113 ? -2.261 6.030 12.924 1.00 98.25 113 HIS A N 1
ATOM 821 C CA . HIS A 1 113 ? -2.505 7.291 13.621 1.00 98.25 113 HIS A CA 1
ATOM 822 C C . HIS A 1 113 ? -3.966 7.721 13.442 1.00 98.25 113 HIS A C 1
ATOM 824 O O . HIS A 1 113 ? -4.541 7.397 12.414 1.00 98.25 113 HIS A O 1
ATOM 830 N N . ASP A 1 114 ? -4.539 8.378 14.452 1.00 97.88 114 ASP A N 1
ATOM 831 C CA . ASP A 1 114 ? -5.850 9.058 14.428 1.00 97.88 114 ASP A CA 1
ATOM 832 C C . ASP A 1 114 ? -5.616 10.535 14.819 1.00 97.88 114 ASP A C 1
ATOM 834 O O . ASP A 1 114 ? -6.066 11.033 15.854 1.00 97.88 114 ASP A O 1
ATOM 838 N N . ASP A 1 115 ? -4.735 11.195 14.064 1.00 97.62 115 ASP A N 1
ATOM 839 C CA . ASP A 1 115 ? -4.208 12.542 14.277 1.00 97.62 115 ASP A CA 1
ATOM 840 C C . ASP A 1 115 ? -4.696 13.574 13.248 1.00 97.62 115 ASP A C 1
ATOM 842 O O . ASP A 1 115 ? -4.315 14.747 13.320 1.00 97.62 115 ASP A O 1
ATOM 846 N N . GLY A 1 116 ? -5.558 13.174 12.313 1.00 96.81 116 GLY A N 1
ATOM 847 C CA . GLY A 1 116 ? -6.012 14.023 11.213 1.00 96.81 116 GLY A CA 1
ATOM 848 C C . GLY A 1 116 ? -4.970 14.166 10.100 1.00 96.81 116 GLY A C 1
ATOM 849 O O . GLY A 1 116 ? -5.047 15.088 9.282 1.00 96.81 116 GLY A O 1
ATOM 850 N N . LYS A 1 117 ? -3.944 13.308 10.101 1.00 95.88 117 LYS A N 1
ATOM 851 C CA . LYS A 1 117 ? -2.874 13.234 9.101 1.00 95.88 117 LYS A CA 1
ATOM 852 C C . LYS A 1 117 ? -2.777 11.793 8.599 1.00 95.88 117 LYS A C 1
ATOM 854 O O . LYS A 1 117 ? -3.614 10.949 8.859 1.00 95.88 117 LYS A O 1
ATOM 859 N N . HIS A 1 118 ? -1.798 11.484 7.755 1.00 96.31 118 HIS A N 1
ATOM 860 C CA . HIS A 1 118 ? -1.586 10.108 7.269 1.00 96.31 118 HIS A CA 1
ATOM 861 C C . HIS A 1 118 ? -2.766 9.473 6.489 1.00 96.31 118 HIS A C 1
ATOM 863 O O . HIS A 1 118 ? -2.703 8.297 6.126 1.00 96.31 118 HIS A O 1
ATOM 869 N N . GLY A 1 119 ? -3.794 10.256 6.145 1.00 93.56 119 GLY A N 1
ATOM 870 C CA . GLY A 1 119 ? -4.998 9.799 5.448 1.00 93.56 119 GLY A CA 1
ATOM 871 C C . GLY A 1 119 ? -6.098 9.259 6.367 1.00 93.56 119 GLY A C 1
ATOM 872 O O . GLY A 1 119 ? -6.940 8.507 5.887 1.00 93.56 119 GLY A O 1
ATOM 873 N N . ASP A 1 120 ? -6.094 9.608 7.653 1.00 94.69 120 ASP A N 1
ATOM 874 C CA . ASP A 1 120 ? -7.008 9.091 8.679 1.00 94.69 120 ASP A CA 1
ATOM 875 C C . ASP A 1 120 ? -8.271 9.945 8.930 1.00 94.69 120 ASP A C 1
ATOM 877 O O . ASP A 1 120 ? -9.074 9.608 9.788 1.00 94.69 120 ASP A O 1
ATOM 881 N N . GLY A 1 121 ? -8.505 11.018 8.170 1.00 94.88 121 GLY A N 1
ATOM 882 C CA . GLY A 1 121 ? -9.701 11.852 8.332 1.00 94.88 121 GLY A CA 1
ATOM 883 C C . GLY A 1 121 ? -9.525 12.945 9.385 1.00 94.88 121 GLY A C 1
ATOM 884 O O . GLY A 1 121 ? -8.636 13.783 9.244 1.00 94.88 121 GLY A O 1
ATOM 885 N N . LYS A 1 122 ? -10.424 13.026 10.376 1.00 97.12 122 LYS A N 1
ATOM 886 C CA . LYS A 1 122 ? -10.336 14.014 11.462 1.00 97.12 122 LYS A CA 1
ATOM 887 C C . LYS A 1 122 ? -9.771 13.328 12.701 1.00 97.12 122 LYS A C 1
ATOM 889 O O . LYS A 1 122 ? -10.322 12.334 13.150 1.00 97.12 122 LYS A O 1
ATOM 894 N N . GLY A 1 123 ? -8.755 13.926 13.319 1.00 97.00 123 GLY A N 1
ATOM 895 C CA . GLY A 1 123 ? -8.150 13.356 14.522 1.00 97.00 123 GLY A CA 1
ATOM 896 C C . GLY A 1 123 ? -9.150 13.116 15.660 1.00 97.00 123 GLY A C 1
ATOM 897 O O . GLY A 1 123 ? -9.971 13.980 15.992 1.00 97.00 123 GLY A O 1
ATOM 898 N N . GLY A 1 124 ? -9.045 11.939 16.271 1.00 95.94 124 GLY A N 1
ATOM 899 C CA . GLY A 1 124 ? -9.895 11.445 17.349 1.00 95.94 124 GLY A CA 1
ATOM 900 C C . GLY A 1 124 ? -11.253 10.909 16.894 1.00 95.94 124 GLY A C 1
ATOM 901 O O . GLY A 1 124 ? -12.119 10.687 17.747 1.00 95.94 124 GLY A O 1
ATOM 902 N N . ASP A 1 125 ? -11.479 10.731 15.588 1.00 95.88 125 ASP A N 1
ATOM 903 C CA . ASP A 1 125 ? -12.755 10.231 15.071 1.00 95.88 125 ASP A CA 1
ATOM 904 C C . ASP A 1 125 ? -12.854 8.692 15.093 1.00 95.88 125 ASP A C 1
ATOM 906 O O . ASP A 1 125 ? -13.924 8.126 14.828 1.00 95.88 125 ASP A O 1
ATOM 910 N N . GLY A 1 126 ? -11.764 7.999 15.439 1.00 96.44 126 GLY A N 1
ATOM 911 C CA . GLY A 1 126 ? -11.657 6.542 15.460 1.00 96.44 126 GLY A CA 1
ATOM 912 C C . GLY A 1 126 ? -11.345 5.922 14.096 1.00 96.44 126 GLY A C 1
ATOM 913 O O . GLY A 1 126 ? -11.394 4.696 13.964 1.00 96.44 126 GLY A O 1
ATOM 914 N N . LEU A 1 127 ? -11.077 6.723 13.065 1.00 97.81 127 LEU A N 1
ATOM 915 C CA . LEU A 1 127 ? -10.439 6.285 11.831 1.00 97.81 127 LEU A CA 1
ATOM 916 C C . LEU A 1 127 ? -8.929 6.424 12.005 1.00 97.81 127 LEU A C 1
ATOM 918 O O . LEU A 1 127 ? -8.417 7.484 12.323 1.00 97.81 127 LEU A O 1
ATOM 922 N N . TRP A 1 128 ? -8.229 5.314 11.822 1.00 98.50 128 TRP A N 1
ATOM 923 C CA . TRP A 1 128 ? -6.788 5.230 11.970 1.00 98.50 128 TRP A CA 1
ATOM 924 C C . TRP A 1 128 ? -6.162 5.014 10.598 1.00 98.50 128 TRP A C 1
ATOM 926 O O . TRP A 1 128 ? -6.681 4.213 9.819 1.00 98.50 128 TRP A O 1
ATOM 936 N N . GLY A 1 129 ? -5.049 5.677 10.300 1.00 98.19 129 GLY A N 1
ATOM 937 C CA . GLY A 1 129 ? -4.395 5.632 8.997 1.00 98.19 129 GLY A CA 1
ATOM 938 C C . GLY A 1 129 ? -2.871 5.624 9.069 1.00 98.19 129 GLY A C 1
ATOM 939 O O . GLY A 1 129 ? -2.257 6.088 10.030 1.00 98.19 129 GLY A O 1
ATOM 940 N N . THR A 1 130 ? -2.244 5.072 8.035 1.00 98.31 130 THR A N 1
ATOM 941 C CA . THR A 1 130 ? -0.814 5.240 7.755 1.00 98.31 130 THR A CA 1
ATOM 942 C C . THR A 1 130 ? -0.562 5.168 6.253 1.00 98.31 130 THR A C 1
ATOM 944 O O . THR A 1 130 ? -1.312 4.512 5.527 1.00 98.31 130 THR A O 1
ATOM 947 N N . GLN A 1 131 ? 0.492 5.834 5.779 1.00 96.75 131 GLN A N 1
ATOM 948 C CA . GLN A 1 131 ? 0.924 5.768 4.383 1.00 96.75 131 GLN A CA 1
ATOM 949 C C . GLN A 1 131 ? 2.086 4.793 4.260 1.00 96.75 131 GLN A C 1
ATOM 951 O O . GLN A 1 131 ? 3.160 5.001 4.821 1.00 96.75 131 GLN A O 1
ATOM 956 N N . VAL A 1 132 ? 1.866 3.736 3.493 1.00 94.94 132 VAL A N 1
ATOM 957 C CA . VAL A 1 132 ? 2.842 2.687 3.238 1.00 94.94 132 VAL A CA 1
ATOM 958 C C . VAL A 1 132 ? 3.451 2.908 1.869 1.00 94.94 132 VAL A C 1
ATOM 960 O O . VAL A 1 132 ? 2.760 3.214 0.897 1.00 94.94 132 VAL A O 1
ATOM 963 N N . ARG A 1 133 ? 4.764 2.728 1.781 1.00 92.50 133 ARG A N 1
ATOM 964 C CA . ARG A 1 133 ? 5.489 2.675 0.518 1.00 92.50 133 ARG A CA 1
ATOM 965 C C . ARG A 1 133 ? 6.317 1.402 0.522 1.00 92.50 133 ARG A C 1
ATOM 967 O O . ARG A 1 133 ? 6.933 1.101 1.538 1.00 92.50 133 ARG A O 1
ATOM 974 N N . PHE A 1 134 ? 6.326 0.680 -0.588 1.00 86.38 134 PHE A N 1
ATOM 975 C CA . PHE A 1 134 ? 7.154 -0.515 -0.733 1.00 86.38 134 PHE A CA 1
ATOM 976 C C . PHE A 1 134 ? 7.996 -0.427 -1.997 1.00 86.38 134 PHE A C 1
ATOM 978 O O . PHE A 1 134 ? 7.671 0.292 -2.947 1.00 86.38 134 PHE A O 1
ATOM 985 N N . LEU A 1 135 ? 9.091 -1.170 -2.001 1.00 80.44 135 LEU A N 1
ATOM 986 C CA . LEU A 1 135 ? 9.916 -1.417 -3.165 1.00 80.44 135 LEU A CA 1
ATOM 987 C C . LEU A 1 135 ? 9.804 -2.898 -3.540 1.00 80.44 135 LEU A C 1
ATOM 989 O O . LEU A 1 135 ? 9.669 -3.754 -2.671 1.00 80.44 135 LEU A O 1
ATOM 993 N N . PRO A 1 136 ? 9.905 -3.255 -4.828 1.00 70.94 136 PRO A N 1
ATOM 994 C CA . PRO A 1 136 ? 9.857 -4.660 -5.237 1.00 70.94 136 PRO A CA 1
ATOM 995 C C . PRO A 1 136 ? 10.964 -5.535 -4.640 1.00 70.94 136 PRO A C 1
ATOM 997 O O . PRO A 1 136 ? 10.815 -6.749 -4.595 1.00 70.94 136 PRO A O 1
ATOM 1000 N N . GLY A 1 137 ? 12.062 -4.931 -4.176 1.00 70.25 137 GLY A N 1
ATOM 1001 C CA . GLY A 1 137 ? 13.123 -5.640 -3.462 1.00 70.25 137 GLY A CA 1
ATOM 1002 C C . GLY A 1 137 ? 12.771 -6.027 -2.023 1.00 70.25 137 GLY A C 1
ATOM 1003 O O . GLY A 1 137 ? 13.485 -6.840 -1.448 1.00 70.25 137 GLY A O 1
ATOM 1004 N N . ASP A 1 138 ? 11.692 -5.478 -1.458 1.00 73.50 138 ASP A N 1
ATOM 1005 C CA . ASP A 1 138 ? 11.334 -5.680 -0.052 1.00 73.50 138 ASP A CA 1
ATOM 1006 C C . ASP A 1 138 ? 10.631 -7.033 0.174 1.00 73.50 138 ASP A C 1
ATOM 1008 O O . ASP A 1 138 ? 10.610 -7.548 1.287 1.00 73.50 138 ASP A O 1
ATOM 1012 N N . PHE A 1 139 ? 10.085 -7.667 -0.869 1.00 71.31 139 PHE A N 1
ATOM 1013 C CA . PHE A 1 139 ? 9.325 -8.909 -0.716 1.00 71.31 139 PHE A CA 1
ATOM 1014 C C . PHE A 1 139 ? 10.199 -10.076 -0.192 1.00 71.31 139 PHE A C 1
ATOM 1016 O O . PHE A 1 139 ? 11.103 -10.521 -0.906 1.00 71.31 139 PHE A O 1
ATOM 1023 N N . PRO A 1 140 ? 9.917 -10.638 1.007 1.00 60.94 140 PRO A N 1
ATOM 1024 C CA . PRO A 1 140 ? 10.838 -11.551 1.702 1.00 60.94 140 PRO A CA 1
ATOM 1025 C C . PRO A 1 140 ? 11.045 -12.922 1.045 1.00 60.94 140 PRO A C 1
ATOM 1027 O O . PRO A 1 140 ? 12.018 -13.606 1.349 1.00 60.94 140 PRO A O 1
ATOM 1030 N N . SER A 1 141 ? 10.116 -13.367 0.196 1.00 54.50 141 SER A N 1
ATOM 1031 C CA . SER A 1 141 ? 9.986 -14.779 -0.199 1.00 54.50 141 SER A CA 1
ATOM 1032 C C . SER A 1 141 ? 10.047 -15.031 -1.703 1.00 54.50 141 SER A C 1
ATOM 1034 O O . SER A 1 141 ? 9.721 -16.126 -2.157 1.00 54.50 141 SER A O 1
ATOM 1036 N N . LEU A 1 142 ? 10.450 -14.041 -2.496 1.00 53.47 142 LEU A N 1
ATOM 1037 C CA . LEU A 1 142 ? 10.370 -14.144 -3.948 1.00 53.47 142 LEU A CA 1
ATOM 1038 C C . LEU A 1 142 ? 11.731 -14.574 -4.507 1.00 53.47 142 LEU A C 1
ATOM 1040 O O . LEU A 1 142 ? 12.708 -13.835 -4.351 1.00 53.47 142 LEU A O 1
ATOM 1044 N N . PRO A 1 143 ? 11.841 -15.767 -5.132 1.00 54.66 143 PRO A N 1
ATOM 1045 C CA . PRO A 1 143 ? 13.081 -16.201 -5.758 1.00 54.66 143 PRO A CA 1
ATOM 1046 C C . PRO A 1 143 ? 13.545 -15.127 -6.741 1.00 54.66 143 PRO A C 1
ATOM 1048 O O . PRO A 1 143 ? 12.877 -14.868 -7.740 1.00 54.66 143 PRO A O 1
ATOM 1051 N N . ARG A 1 144 ? 14.702 -14.507 -6.477 1.00 56.38 144 ARG A N 1
ATOM 1052 C CA . ARG A 1 144 ? 15.251 -13.404 -7.295 1.00 56.38 144 ARG A CA 1
ATOM 1053 C C . ARG A 1 144 ? 15.441 -13.767 -8.777 1.00 56.38 144 ARG A C 1
ATOM 1055 O O . ARG A 1 144 ? 15.607 -12.878 -9.603 1.00 56.38 144 ARG A O 1
ATOM 1062 N N . HIS A 1 145 ? 15.434 -15.061 -9.107 1.00 49.88 145 HIS A N 1
ATOM 1063 C CA . HIS A 1 145 ? 15.644 -15.583 -10.458 1.00 49.88 145 HIS A CA 1
ATOM 1064 C C . HIS A 1 145 ? 14.368 -15.785 -11.282 1.00 49.88 145 HIS A C 1
ATOM 1066 O O . HIS A 1 145 ? 14.454 -15.964 -12.498 1.00 49.88 145 HIS A O 1
ATOM 1072 N N . ASP A 1 146 ? 13.186 -15.713 -10.674 1.00 50.62 146 ASP A N 1
ATOM 1073 C CA . ASP A 1 146 ? 11.951 -15.612 -11.438 1.00 50.62 146 ASP A CA 1
ATOM 1074 C C . ASP A 1 146 ? 11.890 -14.190 -12.041 1.00 50.62 146 ASP A C 1
ATOM 1076 O O . ASP A 1 146 ? 11.791 -13.181 -11.344 1.00 50.62 146 ASP A O 1
ATOM 1080 N N . ARG A 1 147 ? 11.956 -14.083 -13.377 1.00 53.44 147 ARG A N 1
ATOM 1081 C CA . ARG A 1 147 ? 11.785 -12.813 -14.123 1.00 53.44 147 ARG A CA 1
ATOM 1082 C C . ARG A 1 147 ? 10.409 -12.147 -13.899 1.00 53.44 147 ARG A C 1
ATOM 1084 O O . ARG A 1 147 ? 10.077 -11.168 -14.568 1.00 53.44 147 ARG A O 1
ATOM 1091 N N . ARG A 1 148 ? 9.559 -12.689 -13.027 1.00 54.34 148 ARG A N 1
ATOM 1092 C CA . ARG A 1 148 ? 8.210 -12.210 -12.709 1.00 54.34 148 ARG A CA 1
ATOM 1093 C C . ARG A 1 148 ? 8.147 -11.559 -11.327 1.00 54.34 148 ARG A C 1
ATOM 1095 O O . ARG A 1 148 ? 7.043 -11.247 -10.888 1.00 54.34 148 ARG A O 1
ATOM 1102 N N . TRP A 1 149 ? 9.297 -11.272 -10.702 1.00 57.31 149 TRP A N 1
ATOM 1103 C CA . TRP A 1 149 ? 9.377 -10.616 -9.394 1.00 57.31 149 TRP A CA 1
ATOM 1104 C C . TRP A 1 149 ? 8.596 -11.367 -8.310 1.00 57.31 149 TRP A C 1
ATOM 1106 O O . TRP A 1 149 ? 8.160 -10.734 -7.360 1.00 57.31 149 TRP A O 1
ATOM 1116 N N . GLY A 1 150 ? 8.377 -12.679 -8.484 1.00 54.72 150 GLY A N 1
ATOM 1117 C CA . GLY A 1 150 ? 7.705 -13.625 -7.588 1.00 54.72 150 GLY A CA 1
ATOM 1118 C C . GLY A 1 150 ? 6.310 -13.265 -7.064 1.00 54.72 150 GLY A C 1
ATOM 1119 O O . GLY A 1 150 ? 5.704 -14.074 -6.368 1.00 54.72 150 GLY A O 1
ATOM 1120 N N . LEU A 1 151 ? 5.759 -12.092 -7.377 1.00 59.50 151 LEU A N 1
ATOM 1121 C CA . LEU A 1 151 ? 4.395 -11.772 -6.997 1.00 59.50 151 LEU A CA 1
ATOM 1122 C C . LEU A 1 151 ? 3.497 -12.734 -7.772 1.00 59.50 151 LEU A C 1
ATOM 1124 O O . LEU A 1 151 ? 3.562 -12.735 -9.008 1.00 59.50 151 LEU A O 1
ATOM 1128 N N . PRO A 1 152 ? 2.662 -13.552 -7.099 1.00 55.44 152 PRO A N 1
ATOM 1129 C CA . PRO A 1 152 ? 1.660 -14.330 -7.805 1.00 55.44 152 PRO A CA 1
ATOM 1130 C C . PRO A 1 152 ? 0.907 -13.354 -8.703 1.00 55.44 152 PRO A C 1
ATOM 1132 O O . PRO A 1 152 ? 0.469 -12.300 -8.235 1.00 55.44 152 PRO A O 1
ATOM 1135 N N . ALA A 1 153 ? 0.828 -13.629 -10.004 1.00 55.59 153 ALA A N 1
ATOM 1136 C CA . ALA A 1 153 ? 0.107 -12.754 -10.914 1.00 55.59 153 ALA A CA 1
ATOM 1137 C C . ALA A 1 153 ? -1.314 -12.561 -10.352 1.00 55.59 153 ALA A C 1
ATOM 1139 O O . ALA A 1 153 ? -2.081 -13.518 -10.285 1.00 55.59 153 ALA A O 1
ATOM 1140 N N . ASN A 1 154 ? -1.642 -11.337 -9.914 1.00 62.66 154 ASN A N 1
ATOM 1141 C CA . ASN A 1 154 ? -2.890 -10.973 -9.220 1.00 62.66 154 ASN A CA 1
ATOM 1142 C C . ASN A 1 154 ? -3.009 -11.363 -7.732 1.00 62.66 154 ASN A C 1
ATOM 1144 O O . ASN A 1 154 ? -4.126 -11.555 -7.242 1.00 62.66 154 ASN A O 1
ATOM 1148 N N . ALA A 1 155 ? -1.900 -11.441 -6.997 1.00 70.69 155 ALA A N 1
ATOM 1149 C CA . ALA A 1 155 ? -1.924 -11.698 -5.563 1.00 70.69 155 ALA A CA 1
ATOM 1150 C C . ALA A 1 155 ? -2.743 -10.644 -4.803 1.00 70.69 155 ALA A C 1
ATOM 1152 O O . ALA A 1 155 ? -2.564 -9.431 -4.956 1.00 70.69 155 ALA A O 1
ATOM 1153 N N . ARG A 1 156 ? -3.643 -11.135 -3.951 1.00 83.88 156 ARG A N 1
ATOM 1154 C CA . ARG A 1 156 ? -4.260 -10.348 -2.888 1.00 83.88 156 ARG A CA 1
ATOM 1155 C C . ARG A 1 156 ? -3.457 -10.608 -1.626 1.00 83.88 156 ARG A C 1
ATOM 1157 O O . ARG A 1 156 ? -3.388 -11.749 -1.178 1.00 83.88 156 ARG A O 1
ATOM 1164 N N . SER A 1 157 ? -2.878 -9.559 -1.067 1.00 86.75 157 SER A N 1
ATOM 1165 C CA . SER A 1 157 ? -2.125 -9.635 0.178 1.00 86.75 157 SER A CA 1
ATOM 1166 C C . SER A 1 157 ? -3.015 -9.141 1.308 1.00 86.75 157 SER A C 1
ATOM 1168 O O . SER A 1 157 ? -3.475 -7.998 1.287 1.00 86.75 157 SER A O 1
ATOM 1170 N N . ALA A 1 158 ? -3.291 -10.017 2.270 1.00 91.19 158 ALA A N 1
ATOM 1171 C CA . ALA A 1 158 ? -3.986 -9.654 3.495 1.00 91.19 158 ALA A CA 1
ATOM 1172 C C . ALA A 1 158 ? -2.956 -9.217 4.544 1.00 91.19 158 ALA A C 1
ATOM 1174 O O . ALA A 1 158 ? -2.036 -9.964 4.863 1.00 91.19 158 ALA A O 1
ATOM 1175 N N . MET A 1 159 ? -3.122 -8.008 5.064 1.00 93.50 159 MET A N 1
ATOM 1176 C CA . MET A 1 159 ? -2.352 -7.446 6.169 1.00 93.50 159 MET A CA 1
ATOM 1177 C C . MET A 1 159 ? -3.221 -7.451 7.421 1.00 93.50 159 MET A C 1
ATOM 1179 O O . MET A 1 159 ? -4.398 -7.084 7.369 1.00 93.50 159 MET A O 1
ATOM 1183 N N . THR A 1 160 ? -2.657 -7.860 8.551 1.00 97.06 160 THR A N 1
ATOM 1184 C CA . THR A 1 160 ? -3.395 -7.908 9.816 1.00 97.06 160 THR A CA 1
ATOM 1185 C C . THR A 1 160 ? -3.287 -6.565 10.517 1.00 97.06 160 THR A C 1
ATOM 1187 O O . THR A 1 160 ? -2.201 -6.168 10.932 1.00 97.06 160 THR A O 1
ATOM 1190 N N . VAL A 1 161 ? -4.414 -5.878 10.681 1.00 98.00 161 VAL A N 1
ATOM 1191 C CA . VAL A 1 161 ? -4.534 -4.702 11.545 1.00 98.00 161 VAL A CA 1
ATOM 1192 C C . VAL A 1 161 ? -4.953 -5.160 12.933 1.00 98.00 161 VAL A C 1
ATOM 1194 O O . VAL A 1 161 ? -5.895 -5.937 13.054 1.00 98.00 161 VAL A O 1
ATOM 1197 N N . THR A 1 162 ? -4.280 -4.681 13.975 1.00 98.31 162 THR A N 1
ATOM 1198 C CA . THR A 1 162 ? -4.573 -5.005 15.375 1.00 98.31 162 THR A CA 1
ATOM 1199 C C . THR A 1 162 ? -4.772 -3.733 16.186 1.00 98.31 162 THR A C 1
ATOM 1201 O O . THR A 1 162 ? -3.901 -2.868 16.211 1.00 98.31 162 THR A O 1
ATOM 1204 N N . ALA A 1 163 ? -5.904 -3.632 16.878 1.00 98.19 163 ALA A N 1
ATOM 1205 C CA . ALA A 1 163 ? -6.157 -2.617 17.890 1.00 98.19 163 ALA A CA 1
ATOM 1206 C C . ALA A 1 163 ? -5.898 -3.199 19.283 1.00 98.19 163 ALA A C 1
ATOM 1208 O O . ALA A 1 163 ? -6.314 -4.319 19.570 1.00 98.19 163 ALA A O 1
ATOM 1209 N N . LEU A 1 164 ? -5.236 -2.428 20.141 1.00 98.06 164 LEU A N 1
ATOM 1210 C CA . LEU A 1 164 ? -4.922 -2.761 21.529 1.00 98.06 164 LEU A CA 1
ATOM 1211 C C . LEU A 1 164 ? -5.456 -1.648 22.434 1.00 98.06 164 LEU A C 1
ATOM 1213 O O . LEU A 1 164 ? -5.246 -0.469 22.138 1.00 98.06 164 LEU A O 1
ATOM 1217 N N . ASP A 1 165 ? -6.121 -1.998 23.531 1.00 97.75 165 ASP A N 1
ATOM 1218 C CA . ASP A 1 165 ? -6.555 -1.030 24.543 1.00 97.75 165 ASP A CA 1
ATOM 1219 C C . ASP A 1 165 ? -5.546 -0.865 25.691 1.00 97.75 165 ASP A C 1
ATOM 1221 O O . ASP A 1 165 ? -4.494 -1.509 25.749 1.00 97.75 165 ASP A O 1
ATOM 1225 N N . THR A 1 166 ? -5.852 0.042 26.617 1.00 96.81 166 THR A N 1
ATOM 1226 C CA . THR A 1 166 ? -5.014 0.314 27.794 1.00 96.81 166 THR A CA 1
ATOM 1227 C C . THR A 1 166 ? -4.964 -0.836 28.802 1.00 96.81 166 THR A C 1
ATOM 1229 O O . THR A 1 166 ? -4.028 -0.886 29.596 1.00 96.81 166 THR A O 1
ATOM 1232 N N . SER A 1 167 ? -5.914 -1.774 28.751 1.00 96.62 167 SER A N 1
ATOM 1233 C CA . SER A 1 167 ? -5.955 -2.976 29.593 1.00 96.62 167 SER A CA 1
ATOM 1234 C C . SER A 1 167 ? -5.244 -4.187 28.973 1.00 96.62 167 SER A C 1
ATOM 1236 O O . SER A 1 167 ? -5.115 -5.223 29.620 1.00 96.62 167 SER A O 1
ATOM 1238 N N . GLY A 1 168 ? -4.764 -4.061 27.732 1.00 96.31 168 GLY A N 1
ATOM 1239 C CA . GLY A 1 168 ? -4.089 -5.127 26.993 1.00 96.31 168 GLY A CA 1
ATOM 1240 C C . GLY A 1 168 ? -5.023 -6.022 26.173 1.00 96.31 168 GLY A C 1
ATOM 1241 O O . GLY A 1 168 ? -4.548 -6.973 25.551 1.00 96.31 168 GLY A O 1
ATOM 1242 N N . GLN A 1 169 ? -6.327 -5.734 26.123 1.00 96.75 169 GLN A N 1
ATOM 1243 C CA . GLN A 1 169 ? -7.246 -6.450 25.238 1.00 96.75 169 GLN A CA 1
ATOM 1244 C C . GLN A 1 169 ? -7.019 -6.022 23.794 1.00 96.75 169 GLN A C 1
ATOM 1246 O O . GLN A 1 169 ? -6.762 -4.850 23.506 1.00 96.75 169 GLN A O 1
ATOM 1251 N N . LYS A 1 170 ? -7.141 -6.982 22.877 1.00 96.81 170 LYS A N 1
ATOM 1252 C CA . LYS A 1 170 ? -6.903 -6.753 21.455 1.00 96.81 170 LYS A CA 1
ATOM 1253 C C . LYS A 1 170 ? -8.004 -7.302 20.568 1.00 96.81 170 LYS A C 1
ATOM 1255 O O . LYS A 1 170 ? -8.667 -8.283 20.908 1.00 96.81 170 LYS A O 1
ATOM 1260 N N . ASP A 1 171 ? -8.119 -6.691 19.401 1.00 96.50 171 ASP A N 1
ATOM 1261 C CA . ASP A 1 171 ? -8.914 -7.185 18.289 1.00 96.50 171 ASP A CA 1
ATOM 1262 C C . ASP A 1 171 ? -8.168 -6.978 16.973 1.00 96.50 171 ASP A C 1
ATOM 1264 O O . ASP A 1 171 ? -7.401 -6.025 16.839 1.00 96.50 171 ASP A O 1
ATOM 1268 N N . SER A 1 172 ? -8.389 -7.870 16.010 1.00 96.25 172 SER A N 1
ATOM 1269 C CA . SER A 1 172 ? -7.680 -7.852 14.734 1.00 96.25 172 SER A CA 1
ATOM 1270 C C . SER A 1 172 ? -8.622 -8.028 13.549 1.00 96.25 172 SER A C 1
ATOM 1272 O O . SER A 1 172 ? -9.628 -8.736 13.631 1.00 96.25 172 SER A O 1
ATOM 1274 N N . HIS A 1 173 ? -8.268 -7.408 12.425 1.00 95.50 173 HIS A N 1
ATOM 1275 C CA . HIS A 1 173 ? -8.990 -7.529 11.164 1.00 95.50 173 HIS A CA 1
ATOM 1276 C C . HIS A 1 173 ? -8.048 -7.432 9.962 1.00 95.50 173 HIS A C 1
ATOM 1278 O O . HIS A 1 173 ? -6.946 -6.899 10.070 1.00 95.50 173 HIS A O 1
ATOM 1284 N N . SER A 1 174 ? -8.467 -7.953 8.810 1.00 95.19 174 SER A N 1
ATOM 1285 C CA . SER A 1 174 ? -7.628 -7.985 7.611 1.00 95.19 174 SER A CA 1
ATOM 1286 C C . SER A 1 174 ? -7.887 -6.774 6.718 1.00 95.19 174 SER A C 1
ATOM 1288 O O . SER A 1 174 ? -9.008 -6.574 6.260 1.00 95.19 174 SER A O 1
ATOM 1290 N N . ALA A 1 175 ? -6.841 -6.009 6.410 1.00 94.75 175 ALA A N 1
ATOM 1291 C CA . ALA A 1 175 ? -6.825 -5.067 5.296 1.00 94.75 175 ALA A CA 1
ATOM 1292 C C . ALA A 1 175 ? -6.258 -5.776 4.060 1.00 94.75 175 ALA A C 1
ATOM 1294 O O . ALA A 1 175 ? -5.206 -6.404 4.139 1.00 94.75 175 ALA A O 1
ATOM 1295 N N . VAL A 1 176 ? -6.938 -5.697 2.917 1.00 92.44 176 VAL A N 1
ATOM 1296 C CA . VAL A 1 176 ? -6.508 -6.394 1.695 1.00 92.44 176 VAL A CA 1
ATOM 1297 C C . VAL A 1 176 ? -6.073 -5.394 0.633 1.00 92.44 176 VAL A C 1
ATOM 1299 O O . VAL A 1 176 ? -6.825 -4.482 0.290 1.00 92.44 176 VAL A O 1
ATOM 1302 N N . ILE A 1 177 ? -4.884 -5.619 0.073 1.00 91.81 177 ILE A N 1
ATOM 1303 C CA . ILE A 1 177 ? -4.363 -4.911 -1.098 1.00 91.81 177 ILE A CA 1
ATOM 1304 C C . ILE A 1 177 ? -4.198 -5.894 -2.258 1.00 91.81 177 ILE A C 1
ATOM 1306 O O . ILE A 1 177 ? -3.670 -6.994 -2.093 1.00 91.81 177 ILE A O 1
ATOM 1310 N N . ALA A 1 178 ? -4.644 -5.505 -3.451 1.00 89.56 178 ALA A N 1
ATOM 1311 C CA . ALA A 1 178 ? -4.321 -6.221 -4.680 1.00 89.56 178 ALA A CA 1
ATOM 1312 C C . ALA A 1 178 ? -3.117 -5.553 -5.352 1.00 89.56 178 ALA A C 1
ATOM 1314 O O . ALA A 1 178 ? -3.251 -4.461 -5.901 1.00 89.56 178 ALA A O 1
ATOM 1315 N N . ILE A 1 179 ? -1.953 -6.202 -5.334 1.00 85.38 179 ILE A N 1
ATOM 1316 C CA . ILE A 1 179 ? -0.765 -5.703 -6.036 1.00 85.38 179 ILE A CA 1
ATOM 1317 C C . ILE A 1 179 ? -0.683 -6.423 -7.375 1.00 85.38 179 ILE A C 1
ATOM 1319 O O . ILE A 1 179 ? -0.625 -7.650 -7.448 1.00 85.38 179 ILE A O 1
ATOM 1323 N N . ARG A 1 180 ? -0.719 -5.650 -8.457 1.00 83.25 180 ARG A N 1
ATOM 1324 C CA . ARG A 1 180 ? -0.774 -6.167 -9.820 1.00 83.25 180 ARG A CA 1
ATOM 1325 C C . ARG A 1 180 ? 0.398 -5.646 -10.623 1.00 83.25 180 ARG A C 1
ATOM 1327 O O . ARG A 1 180 ? 0.787 -4.483 -10.516 1.00 83.25 180 ARG A O 1
ATOM 1334 N N . ARG A 1 181 ? 0.934 -6.509 -11.480 1.00 78.31 181 ARG A N 1
ATOM 1335 C CA . ARG A 1 181 ? 1.863 -6.088 -12.522 1.00 78.31 181 ARG A CA 1
ATOM 1336 C C . ARG A 1 181 ? 1.074 -5.334 -13.580 1.00 78.31 181 ARG A C 1
ATOM 1338 O O . ARG A 1 181 ? 0.115 -5.870 -14.130 1.00 78.31 181 ARG A O 1
ATOM 1345 N N . LYS A 1 182 ? 1.494 -4.108 -13.883 1.00 77.56 182 LYS A N 1
ATOM 1346 C CA . LYS A 1 182 ? 1.047 -3.428 -15.094 1.00 77.56 182 LYS A CA 1
ATOM 1347 C C . LYS A 1 182 ? 1.597 -4.233 -16.277 1.00 77.56 182 LYS A C 1
ATOM 1349 O O . LYS A 1 182 ? 2.818 -4.406 -16.334 1.00 77.56 182 LYS A O 1
ATOM 1354 N N . PRO A 1 183 ? 0.742 -4.789 -17.152 1.00 65.62 183 PRO A N 1
ATOM 1355 C CA . PRO A 1 183 ? 1.216 -5.571 -18.283 1.00 65.62 183 PRO A CA 1
ATOM 1356 C C . PRO A 1 183 ? 2.161 -4.717 -19.128 1.00 65.62 183 PRO A C 1
ATOM 1358 O O . PRO A 1 183 ? 1.915 -3.525 -19.340 1.00 65.62 183 PRO A O 1
ATOM 1361 N N . ALA A 1 184 ? 3.266 -5.320 -19.566 1.00 59.56 184 ALA A N 1
ATOM 1362 C CA . ALA A 1 184 ? 4.164 -4.663 -20.497 1.00 59.56 184 ALA A CA 1
ATOM 1363 C C . ALA A 1 184 ? 3.409 -4.353 -21.802 1.00 59.56 184 ALA A C 1
ATOM 1365 O O . ALA A 1 184 ? 2.549 -5.141 -22.210 1.00 59.56 184 ALA A O 1
ATOM 1366 N N . PRO A 1 185 ? 3.747 -3.243 -22.476 1.00 56.34 185 PRO A N 1
ATOM 1367 C CA . PRO A 1 185 ? 3.348 -3.012 -23.855 1.00 56.34 185 PRO A CA 1
ATOM 1368 C C . PRO A 1 185 ? 3.635 -4.256 -24.709 1.00 56.34 185 PRO A C 1
ATOM 1370 O O . PRO A 1 185 ? 4.783 -4.700 -24.775 1.00 56.34 185 PRO A O 1
ATOM 1373 N N . ILE A 1 186 ? 2.622 -4.833 -25.361 1.00 51.44 186 ILE A N 1
ATOM 1374 C CA . ILE A 1 186 ? 2.853 -5.903 -26.340 1.00 51.44 186 ILE A CA 1
ATOM 1375 C C . ILE A 1 186 ? 3.286 -5.222 -27.635 1.00 51.44 186 ILE A C 1
ATOM 1377 O O . ILE A 1 186 ? 2.537 -4.439 -28.217 1.00 51.44 186 ILE A O 1
ATOM 1381 N N . SER A 1 187 ? 4.507 -5.509 -28.079 1.00 49.84 187 SER A N 1
ATOM 1382 C CA . SER A 1 187 ? 4.980 -5.064 -29.391 1.00 49.84 187 SER A CA 1
ATOM 1383 C C . SER A 1 187 ? 4.525 -6.076 -30.437 1.00 49.84 187 SER A C 1
ATOM 1385 O O . SER A 1 187 ? 4.852 -7.257 -30.336 1.00 49.84 187 SER A O 1
ATOM 1387 N N . ILE A 1 188 ? 3.745 -5.620 -31.416 1.00 52.38 188 ILE A N 1
ATOM 1388 C CA . ILE A 1 188 ? 3.302 -6.437 -32.547 1.00 52.38 188 ILE A CA 1
ATOM 1389 C C . ILE A 1 188 ? 4.110 -5.999 -33.762 1.00 52.38 188 ILE A C 1
ATOM 1391 O O . ILE A 1 188 ? 4.120 -4.818 -34.105 1.00 52.38 188 ILE A O 1
ATOM 1395 N N . TRP A 1 189 ? 4.769 -6.958 -34.404 1.00 50.84 189 TRP A N 1
ATOM 1396 C CA . TRP A 1 189 ? 5.541 -6.734 -35.620 1.00 50.84 189 TRP A CA 1
ATOM 1397 C C . TRP A 1 189 ? 4.670 -7.072 -36.835 1.00 50.84 189 TRP A C 1
ATOM 1399 O O . TRP A 1 189 ? 4.396 -8.253 -37.071 1.00 50.84 189 TRP A O 1
ATOM 1409 N N . PRO A 1 190 ? 4.204 -6.087 -37.624 1.00 50.50 190 PRO A N 1
ATOM 1410 C CA . PRO A 1 190 ? 3.727 -6.380 -38.962 1.00 50.50 190 PRO A CA 1
ATOM 1411 C C . PRO A 1 190 ? 4.924 -6.829 -39.785 1.00 50.50 190 PRO A C 1
ATOM 1413 O O . PRO A 1 190 ? 5.772 -6.017 -40.132 1.00 50.50 190 PRO A O 1
ATOM 1416 N N . GLY A 1 191 ? 4.993 -8.102 -40.156 1.00 53.94 191 GLY A N 1
ATOM 1417 C CA . GLY A 1 191 ? 5.901 -8.553 -41.215 1.00 53.94 191 GLY A CA 1
ATOM 1418 C C . GLY A 1 191 ? 5.480 -8.013 -42.591 1.00 53.94 191 GLY A C 1
ATOM 1419 O O . GLY A 1 191 ? 5.163 -8.799 -43.476 1.00 53.94 191 GLY A O 1
ATOM 1420 N N . GLY A 1 192 ? 5.353 -6.690 -42.751 1.00 54.69 192 GLY A N 1
ATOM 1421 C CA . GLY A 1 192 ? 4.931 -6.013 -43.984 1.00 54.69 192 GLY A CA 1
ATOM 1422 C C . GLY A 1 192 ? 3.454 -6.179 -44.377 1.00 54.69 192 GLY A C 1
ATOM 1423 O O . GLY A 1 192 ? 3.047 -5.710 -45.437 1.00 54.69 192 GLY A O 1
ATOM 1424 N N . ARG A 1 193 ? 2.619 -6.841 -43.565 1.00 52.44 193 ARG A N 1
ATOM 1425 C CA . ARG A 1 193 ? 1.198 -7.071 -43.888 1.00 52.44 193 ARG A CA 1
ATOM 1426 C C . ARG A 1 193 ? 0.311 -5.948 -43.346 1.00 52.44 193 ARG A C 1
ATOM 1428 O O . ARG A 1 193 ? 0.436 -5.557 -42.188 1.00 52.44 193 ARG A O 1
ATOM 1435 N N . ARG A 1 194 ? -0.619 -5.460 -44.177 1.00 52.66 194 ARG A N 1
ATOM 1436 C CA . ARG A 1 194 ? -1.638 -4.471 -43.781 1.00 52.66 194 ARG A CA 1
ATOM 1437 C C . ARG A 1 194 ? -2.565 -5.068 -42.717 1.00 52.66 194 ARG A C 1
ATOM 1439 O O . ARG A 1 194 ? -3.159 -6.119 -42.943 1.00 52.66 194 ARG A O 1
ATOM 1446 N N . PHE A 1 195 ? -2.734 -4.369 -41.598 1.00 48.91 195 PHE A N 1
ATOM 1447 C CA . PHE A 1 195 ? -3.744 -4.706 -40.596 1.00 48.91 195 PHE A CA 1
ATOM 1448 C C . PHE A 1 195 ? -5.109 -4.148 -41.004 1.00 48.91 195 PHE A C 1
ATOM 1450 O O . PHE A 1 195 ? -5.219 -2.991 -41.410 1.00 48.91 195 PHE A O 1
ATOM 1457 N N . ARG A 1 196 ? -6.164 -4.950 -40.850 1.00 53.69 196 ARG A N 1
ATOM 1458 C CA . ARG A 1 196 ? -7.549 -4.467 -40.838 1.00 53.69 196 ARG A CA 1
ATOM 1459 C C . ARG A 1 196 ? -8.220 -4.948 -39.562 1.00 53.69 196 ARG A C 1
ATOM 1461 O O . ARG A 1 196 ? -8.106 -6.120 -39.211 1.00 53.69 196 ARG A O 1
ATOM 1468 N N . PHE A 1 197 ? -8.935 -4.050 -38.894 1.00 50.19 197 PHE A N 1
ATOM 1469 C CA . PHE A 1 197 ? -9.871 -4.437 -37.849 1.00 50.19 197 PHE A CA 1
ATOM 1470 C C . PHE A 1 197 ? -11.092 -5.052 -38.532 1.00 50.19 197 PHE A C 1
ATOM 1472 O O . PHE A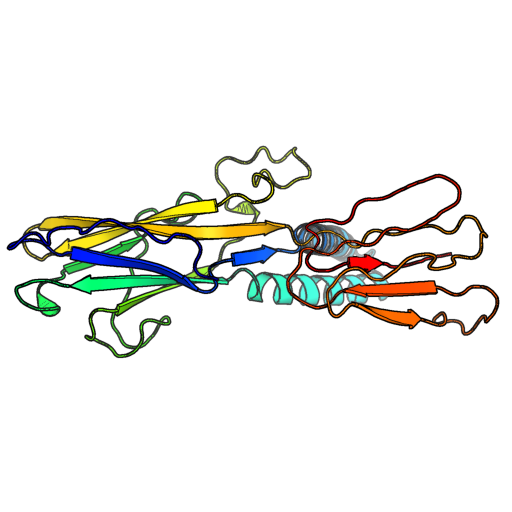 1 197 ? -11.824 -4.363 -39.237 1.00 50.19 197 PHE A O 1
ATOM 1479 N N . ALA A 1 198 ? -11.261 -6.361 -38.377 1.00 45.09 198 ALA A N 1
ATOM 1480 C CA . ALA A 1 198 ? -12.448 -7.079 -38.812 1.00 45.09 198 ALA A CA 1
ATOM 1481 C C . ALA A 1 198 ? -13.117 -7.640 -37.556 1.00 45.09 198 ALA A C 1
ATOM 1483 O O . ALA A 1 198 ? -12.701 -8.678 -37.047 1.00 45.09 198 ALA A O 1
ATOM 1484 N N . GLY A 1 199 ? -14.083 -6.907 -37.006 1.00 49.22 199 GLY A N 1
ATOM 1485 C CA . GLY A 1 199 ? -14.863 -7.352 -35.854 1.00 49.22 199 GLY A CA 1
ATOM 1486 C C . GLY A 1 199 ? -15.541 -6.208 -35.109 1.00 49.22 199 GLY A C 1
ATOM 1487 O O . GLY A 1 199 ? -14.987 -5.113 -35.009 1.00 49.22 199 GLY A O 1
ATOM 1488 N N . GLU A 1 200 ? -16.737 -6.482 -34.588 1.00 50.38 200 GLU A N 1
ATOM 1489 C CA . GLU A 1 200 ? -17.412 -5.637 -33.604 1.00 50.38 200 GLU A CA 1
ATOM 1490 C C . GLU A 1 200 ? -16.485 -5.418 -32.403 1.00 50.38 200 GLU A C 1
ATOM 1492 O O . GLU A 1 200 ? -15.960 -6.368 -31.815 1.00 50.38 200 GLU A O 1
ATOM 1497 N N . ILE A 1 201 ? -16.261 -4.155 -32.042 1.00 54.62 201 ILE A N 1
ATOM 1498 C CA . ILE A 1 201 ? -15.619 -3.803 -30.777 1.00 54.62 201 ILE A CA 1
ATOM 1499 C C . ILE A 1 201 ? -16.612 -4.191 -29.682 1.00 54.62 201 ILE A C 1
ATOM 1501 O O . ILE A 1 201 ? -17.623 -3.520 -29.487 1.00 54.62 201 ILE A O 1
ATOM 1505 N N . VAL A 1 202 ? -16.347 -5.300 -28.997 1.00 50.72 202 VAL A N 1
ATOM 1506 C CA . VAL A 1 202 ? -17.201 -5.764 -27.905 1.00 50.72 202 VAL A CA 1
ATOM 1507 C C . VAL A 1 202 ? -16.816 -5.000 -26.641 1.00 50.72 202 VAL A C 1
ATOM 1509 O O . VAL A 1 202 ? -15.786 -5.283 -26.037 1.00 50.72 202 VAL A O 1
ATOM 1512 N N . GLU A 1 203 ? -17.670 -4.030 -26.309 1.00 48.69 203 GLU A N 1
ATOM 1513 C CA . GLU A 1 203 ? -17.817 -3.301 -25.041 1.00 48.69 203 GLU A CA 1
ATOM 1514 C C . GLU A 1 203 ? -16.560 -2.636 -24.437 1.00 48.69 203 GLU A C 1
ATOM 1516 O O . GLU A 1 203 ? -15.583 -3.270 -24.041 1.00 48.69 203 GLU A O 1
ATOM 1521 N N . GLY A 1 204 ? -16.639 -1.309 -24.284 1.00 48.69 204 GLY A N 1
ATOM 1522 C CA . GLY A 1 204 ? -15.645 -0.474 -23.606 1.00 48.69 204 GLY A CA 1
ATOM 1523 C C . GLY A 1 204 ? -15.095 0.651 -24.489 1.00 48.69 204 GLY A C 1
ATOM 1524 O O . GLY A 1 204 ? -15.070 0.559 -25.715 1.00 48.69 204 GLY A O 1
ATOM 1525 N N . LEU A 1 205 ? -14.641 1.739 -23.860 1.00 46.81 205 LEU A N 1
ATOM 1526 C CA . LEU A 1 205 ? -14.092 2.916 -24.542 1.00 46.81 205 LEU A CA 1
ATOM 1527 C C . LEU A 1 205 ? -12.649 2.638 -25.016 1.00 46.81 205 LEU A C 1
ATOM 1529 O O . LEU A 1 205 ? -11.673 3.026 -24.378 1.00 46.81 205 LEU A O 1
ATOM 1533 N N . VAL A 1 206 ? -12.496 1.900 -26.116 1.00 47.44 206 VAL A N 1
ATOM 1534 C CA . VAL A 1 206 ? -11.190 1.721 -26.770 1.00 47.44 206 VAL A CA 1
ATOM 1535 C C . VAL A 1 206 ? -10.976 2.873 -27.745 1.00 47.44 206 VAL A C 1
ATOM 1537 O O . VAL A 1 206 ? -11.544 2.886 -28.836 1.00 47.44 206 VAL A O 1
ATOM 1540 N N . THR A 1 207 ? -10.131 3.836 -27.382 1.00 45.84 207 THR A N 1
ATOM 1541 C CA . THR A 1 207 ? -9.718 4.889 -28.315 1.00 45.84 207 THR A CA 1
ATOM 1542 C C . THR A 1 207 ? -8.541 4.380 -29.143 1.00 45.84 207 THR A C 1
ATOM 1544 O O . THR A 1 207 ? -7.393 4.377 -28.703 1.00 45.84 207 THR A O 1
ATOM 1547 N N . VAL A 1 208 ? -8.809 3.925 -30.365 1.00 47.88 208 VAL A N 1
ATOM 1548 C CA . VAL A 1 208 ? -7.741 3.604 -31.319 1.00 47.88 208 VAL A CA 1
ATOM 1549 C C . VAL A 1 208 ? -7.249 4.911 -31.935 1.00 47.88 208 VAL A C 1
ATOM 1551 O O . VAL A 1 208 ? -7.983 5.553 -32.682 1.00 47.88 208 VAL A O 1
ATOM 1554 N N . SER A 1 209 ? -6.013 5.312 -31.644 1.00 48.72 209 SER A N 1
ATOM 1555 C CA . SER A 1 209 ? -5.357 6.420 -32.337 1.00 48.72 209 SER A CA 1
ATOM 1556 C C . SER A 1 209 ? -4.344 5.859 -33.335 1.00 48.72 209 SER A C 1
ATOM 1558 O O . SER A 1 209 ? -3.369 5.200 -32.979 1.00 48.72 209 SER A O 1
ATOM 1560 N N . GLN A 1 210 ? -4.567 6.086 -34.631 1.00 47.97 210 GLN A N 1
ATOM 1561 C CA . GLN A 1 210 ? -3.505 5.844 -35.607 1.00 47.97 210 GLN A CA 1
ATOM 1562 C C . GLN A 1 210 ? -2.355 6.813 -35.322 1.00 47.97 210 GLN A C 1
ATOM 1564 O O . GLN A 1 210 ? -2.569 8.020 -35.222 1.00 47.97 210 GLN A O 1
ATOM 1569 N N . TYR A 1 211 ? -1.142 6.279 -35.181 1.00 42.91 211 TYR A N 1
ATOM 1570 C CA . TYR A 1 211 ? 0.058 7.085 -35.011 1.00 42.91 211 TYR A CA 1
ATOM 1571 C C . TYR A 1 211 ? 0.861 7.044 -36.308 1.00 42.91 211 TYR A C 1
ATOM 1573 O O . TYR A 1 211 ? 1.507 6.050 -36.624 1.00 42.91 211 TYR A O 1
ATOM 1581 N N . VAL A 1 212 ? 0.835 8.131 -37.072 1.00 45.34 212 VAL A N 1
ATOM 1582 C CA . VAL A 1 212 ? 1.760 8.290 -38.199 1.00 45.34 212 VAL A CA 1
ATOM 1583 C C . VAL A 1 212 ? 3.171 8.431 -37.619 1.00 45.34 212 VAL A C 1
ATOM 1585 O O . VAL A 1 212 ? 3.372 9.180 -36.665 1.00 45.34 212 VAL A O 1
ATOM 1588 N N . ASP A 1 213 ? 4.122 7.653 -38.140 1.00 44.28 213 ASP A N 1
ATOM 1589 C CA . ASP A 1 213 ? 5.516 7.596 -37.689 1.00 44.28 213 ASP A CA 1
ATOM 1590 C C . ASP A 1 213 ? 6.130 8.994 -37.458 1.00 44.28 213 ASP A C 1
ATOM 1592 O O . ASP A 1 213 ? 5.867 9.955 -38.179 1.00 44.28 213 ASP A O 1
ATOM 1596 N N . ARG A 1 214 ? 7.035 9.084 -36.479 1.00 41.88 214 ARG A N 1
ATOM 1597 C CA . ARG A 1 214 ? 7.861 10.255 -36.161 1.00 41.88 214 ARG A CA 1
ATOM 1598 C C . ARG A 1 214 ? 8.764 10.696 -37.325 1.00 41.88 214 ARG A C 1
ATOM 1600 O O . ARG A 1 214 ? 9.304 11.796 -37.251 1.00 41.88 214 ARG A O 1
ATOM 1607 N N . ARG A 1 215 ? 8.952 9.865 -38.361 1.00 49.19 215 ARG A N 1
ATOM 1608 C CA . ARG A 1 215 ? 9.654 10.226 -39.611 1.00 49.19 215 ARG A CA 1
ATOM 1609 C C . ARG A 1 215 ? 8.729 10.666 -40.749 1.00 49.19 215 ARG A C 1
ATOM 1611 O O . ARG A 1 215 ? 9.235 11.059 -41.792 1.00 49.19 215 ARG A O 1
ATOM 1618 N N . GLY A 1 216 ? 7.408 10.625 -40.563 1.00 49.50 216 GLY A N 1
ATOM 1619 C CA . GLY A 1 216 ? 6.449 11.072 -41.572 1.00 49.50 216 GLY A CA 1
ATOM 1620 C C . GLY A 1 216 ? 6.387 10.206 -42.834 1.00 49.50 216 GLY A C 1
ATOM 1621 O O . GLY A 1 216 ? 5.881 10.696 -43.836 1.00 49.50 216 GLY A O 1
ATOM 1622 N N . ASP A 1 217 ? 6.880 8.959 -42.816 1.00 58.56 217 ASP A N 1
ATOM 1623 C CA . ASP A 1 217 ? 6.753 8.052 -43.964 1.00 58.56 217 ASP A CA 1
ATOM 1624 C C . ASP A 1 217 ? 5.320 7.486 -44.035 1.00 58.56 217 ASP A C 1
ATOM 1626 O O . ASP A 1 217 ? 4.941 6.655 -43.199 1.00 58.56 217 ASP A O 1
ATOM 1630 N N . PRO A 1 218 ? 4.498 7.901 -45.018 1.00 54.59 218 PRO A N 1
ATOM 1631 C CA . PRO A 1 218 ? 3.130 7.409 -45.162 1.00 54.59 218 PRO A CA 1
ATOM 1632 C C . PRO A 1 218 ? 3.065 5.919 -45.536 1.00 54.59 218 PRO A C 1
ATOM 1634 O O . PRO A 1 218 ? 1.995 5.317 -45.443 1.00 54.59 218 PRO A O 1
ATOM 1637 N N . ASN A 1 219 ? 4.180 5.301 -45.941 1.00 56.38 219 ASN A N 1
ATOM 1638 C CA . ASN A 1 219 ? 4.221 3.899 -46.355 1.00 56.38 219 ASN A CA 1
ATOM 1639 C C . ASN A 1 219 ? 4.479 2.924 -45.200 1.00 56.38 219 ASN A C 1
ATOM 1641 O O . ASN A 1 219 ? 4.368 1.714 -45.399 1.00 56.38 219 ASN A O 1
ATOM 1645 N N . ASN A 1 220 ? 4.781 3.425 -43.996 1.00 54.09 220 ASN A N 1
ATOM 1646 C CA . ASN A 1 220 ? 5.098 2.596 -42.835 1.00 54.09 220 ASN A CA 1
ATOM 1647 C C . ASN A 1 220 ? 4.312 3.023 -41.580 1.00 54.09 220 ASN A C 1
ATOM 1649 O O . ASN A 1 220 ? 4.873 3.581 -40.634 1.00 54.09 220 ASN A O 1
ATOM 1653 N N . PRO A 1 221 ? 2.983 2.818 -41.561 1.00 52.06 221 PRO A N 1
ATOM 1654 C CA . PRO A 1 221 ? 2.161 3.250 -40.443 1.00 52.06 221 PRO A CA 1
ATOM 1655 C C . PRO A 1 221 ? 2.441 2.409 -39.191 1.00 52.06 221 PRO A C 1
ATOM 1657 O O . PRO A 1 221 ? 2.298 1.184 -39.194 1.00 52.06 221 PRO A O 1
ATOM 1660 N N . ALA A 1 222 ? 2.755 3.082 -38.085 1.00 49.78 222 ALA A N 1
ATOM 1661 C CA . ALA A 1 222 ? 2.687 2.485 -36.762 1.00 49.78 222 ALA A CA 1
ATOM 1662 C C . ALA A 1 222 ? 1.241 2.562 -36.242 1.00 49.78 222 ALA A C 1
ATOM 1664 O O . ALA A 1 222 ? 0.517 3.534 -36.441 1.00 49.78 222 ALA A O 1
ATOM 1665 N N . LEU A 1 223 ? 0.787 1.527 -35.547 1.00 49.59 223 LEU A N 1
ATOM 1666 C CA . LEU A 1 223 ? -0.531 1.511 -34.922 1.00 49.59 223 LEU A CA 1
ATOM 1667 C C . LEU A 1 223 ? -0.342 1.528 -33.411 1.00 49.59 223 LEU A C 1
ATOM 1669 O O . LEU A 1 223 ? 0.195 0.581 -32.837 1.00 49.59 223 LEU A O 1
ATOM 1673 N N . LEU A 1 224 ? -0.791 2.605 -32.770 1.00 47.44 224 LEU A N 1
ATOM 1674 C CA . LEU A 1 224 ? -0.840 2.706 -31.321 1.00 47.44 224 LEU A CA 1
ATOM 1675 C C . LEU A 1 224 ? -2.274 2.426 -30.874 1.00 47.44 224 LEU A C 1
ATOM 1677 O O . LEU A 1 224 ? -3.159 3.267 -30.962 1.00 47.44 224 LEU A O 1
ATOM 1681 N N . ILE A 1 225 ? -2.520 1.227 -30.365 1.00 51.16 225 ILE A N 1
ATOM 1682 C CA . ILE A 1 225 ? -3.787 0.955 -29.689 1.00 51.16 225 ILE A CA 1
ATOM 1683 C C . ILE A 1 225 ? -3.606 1.377 -28.233 1.00 51.16 225 ILE A C 1
ATOM 1685 O O . ILE A 1 225 ? -2.738 0.833 -27.548 1.00 51.16 225 ILE A O 1
ATOM 1689 N N . GLN A 1 226 ? -4.395 2.354 -27.781 1.00 46.94 226 GLN A N 1
ATOM 1690 C CA . GLN A 1 226 ? -4.497 2.753 -26.380 1.00 46.94 226 GLN A CA 1
ATOM 1691 C C . GLN A 1 226 ? -5.887 2.384 -25.866 1.00 46.94 226 GLN A C 1
ATOM 1693 O O . GLN A 1 226 ? -6.873 3.058 -26.141 1.00 46.94 226 GLN A O 1
ATOM 1698 N N . ALA A 1 227 ? -5.971 1.302 -25.097 1.00 49.19 227 ALA A N 1
ATOM 1699 C CA . ALA A 1 227 ? -7.173 1.037 -24.313 1.00 49.19 227 ALA A CA 1
ATOM 1700 C C . ALA A 1 227 ? -7.102 1.860 -23.019 1.00 49.19 227 ALA A C 1
ATOM 1702 O O . ALA A 1 227 ? -6.095 1.791 -22.307 1.00 49.19 227 ALA A O 1
ATOM 1703 N N . ALA A 1 228 ? -8.143 2.640 -22.726 1.00 42.78 228 ALA A N 1
ATOM 1704 C CA . ALA A 1 228 ? -8.246 3.436 -21.509 1.00 42.78 228 ALA A CA 1
ATOM 1705 C C . ALA A 1 228 ? -9.586 3.150 -20.820 1.00 42.78 228 ALA A C 1
ATOM 1707 O O . ALA A 1 228 ? -10.644 3.450 -21.361 1.00 42.78 228 ALA A O 1
ATOM 1708 N N . GLY A 1 229 ? -9.542 2.568 -19.620 1.00 44.53 229 GLY A N 1
ATOM 1709 C CA . GLY A 1 229 ? -10.734 2.276 -18.819 1.00 44.53 229 GLY A CA 1
ATOM 1710 C C . GLY A 1 229 ? -10.641 0.954 -18.048 1.00 44.53 229 GLY A C 1
ATOM 1711 O O . GLY A 1 229 ? -9.671 0.211 -18.201 1.00 44.53 229 GLY A O 1
ATOM 1712 N N . PRO A 1 230 ? -11.623 0.655 -17.185 1.00 43.03 230 PRO A N 1
ATOM 1713 C CA . PRO A 1 230 ? -11.732 -0.654 -16.549 1.00 43.03 230 PRO A CA 1
ATOM 1714 C C . PRO A 1 230 ? -12.222 -1.708 -17.559 1.00 43.03 230 PRO A C 1
ATOM 1716 O O . PRO A 1 230 ? -13.206 -1.476 -18.257 1.00 43.03 230 PRO A O 1
ATOM 1719 N N . GLY A 1 231 ? -11.542 -2.860 -17.630 1.00 43.53 231 GLY A N 1
ATOM 1720 C CA . GLY A 1 231 ? -11.971 -4.013 -18.433 1.00 43.53 231 GLY A CA 1
ATOM 1721 C C . GLY A 1 231 ? -13.199 -4.753 -17.860 1.00 43.53 231 GLY A C 1
ATOM 1722 O O . GLY A 1 231 ? -13.774 -4.315 -16.860 1.00 43.53 231 GLY A O 1
ATOM 1723 N N . PRO A 1 232 ? -13.592 -5.912 -18.433 1.00 44.47 232 PRO A N 1
ATOM 1724 C CA . PRO A 1 232 ? -12.796 -6.774 -19.310 1.00 44.47 232 PRO A CA 1
ATOM 1725 C C . PRO A 1 232 ? -12.899 -6.411 -20.797 1.00 44.47 232 PRO A C 1
ATOM 1727 O O . PRO A 1 232 ? -13.977 -6.407 -21.372 1.00 44.47 232 PRO A O 1
ATOM 1730 N N . TRP A 1 233 ? -11.754 -6.206 -21.447 1.00 50.72 233 TRP A N 1
ATOM 1731 C CA . TRP A 1 233 ? -11.688 -5.952 -22.888 1.00 50.72 233 TRP A CA 1
ATOM 1732 C C . TRP A 1 233 ? -11.704 -7.251 -23.689 1.00 50.72 233 TRP A C 1
ATOM 1734 O O . TRP A 1 233 ? -10.985 -8.196 -23.353 1.00 50.72 233 TRP A O 1
ATOM 1744 N N . ARG A 1 234 ? -12.455 -7.284 -24.793 1.00 47.31 234 ARG A N 1
ATOM 1745 C CA . ARG A 1 234 ? -12.391 -8.358 -25.790 1.00 47.31 234 ARG A CA 1
ATOM 1746 C C . ARG A 1 234 ? -12.104 -7.754 -27.158 1.00 47.31 234 ARG A C 1
ATOM 1748 O O . ARG A 1 234 ? -12.999 -7.245 -27.817 1.00 47.31 234 ARG A O 1
ATOM 1755 N N . ALA A 1 235 ? -10.853 -7.839 -27.598 1.00 51.28 235 ALA A N 1
ATOM 1756 C CA . ALA A 1 235 ? -10.513 -7.583 -28.992 1.00 51.28 235 ALA A CA 1
ATOM 1757 C C . ALA A 1 235 ? -10.237 -8.919 -29.684 1.00 51.28 235 ALA A C 1
ATOM 1759 O O . ALA A 1 235 ? -9.338 -9.658 -29.278 1.00 51.28 235 ALA A O 1
ATOM 1760 N N . ALA A 1 236 ? -11.016 -9.227 -30.719 1.00 44.66 236 ALA A N 1
ATOM 1761 C CA . ALA A 1 236 ? -10.624 -10.202 -31.722 1.00 44.66 236 ALA A CA 1
ATOM 1762 C C . ALA A 1 236 ? -9.879 -9.449 -32.828 1.00 44.66 236 ALA A C 1
ATOM 1764 O O . ALA A 1 236 ? -10.361 -8.463 -33.378 1.00 44.66 236 ALA A O 1
ATOM 1765 N N . TRP A 1 237 ? -8.678 -9.911 -33.131 1.00 54.38 237 TRP A N 1
ATOM 1766 C CA . TRP A 1 237 ? -7.838 -9.422 -34.216 1.00 54.38 237 TRP A CA 1
ATOM 1767 C C . TRP A 1 237 ? -7.546 -10.588 -35.139 1.00 54.38 237 TRP A C 1
ATOM 1769 O O . TRP A 1 237 ? -7.300 -11.704 -34.680 1.00 54.38 237 TRP A O 1
ATOM 1779 N N . HIS A 1 238 ? -7.569 -10.297 -36.433 1.00 48.16 238 HIS A N 1
ATOM 1780 C CA . HIS A 1 238 ? -7.194 -11.223 -37.485 1.00 48.16 238 HIS A CA 1
ATOM 1781 C C . HIS A 1 238 ? -5.835 -10.799 -38.043 1.00 48.16 238 HIS A C 1
ATOM 1783 O O . HIS A 1 238 ? -5.718 -9.783 -38.729 1.00 48.16 238 HIS A O 1
ATOM 1789 N N . ILE A 1 239 ? -4.800 -11.583 -37.740 1.00 45.47 239 ILE A N 1
ATOM 1790 C CA . ILE A 1 239 ? -3.490 -11.509 -38.401 1.00 45.47 239 ILE A CA 1
ATOM 1791 C C . ILE A 1 239 ? -3.329 -12.822 -39.167 1.00 45.47 239 ILE A C 1
ATOM 1793 O O . ILE A 1 239 ? -2.794 -13.795 -38.641 1.00 45.47 239 ILE A O 1
ATOM 1797 N N . GLY A 1 240 ? -3.883 -12.905 -40.378 1.00 57.22 240 GLY A N 1
ATOM 1798 C CA . GLY A 1 240 ? -4.084 -14.214 -41.010 1.00 57.22 240 GLY A CA 1
ATOM 1799 C C . GLY A 1 240 ? -5.008 -15.091 -40.149 1.00 57.22 240 GLY A C 1
ATOM 1800 O O . GLY A 1 240 ? -6.123 -14.672 -39.846 1.00 57.22 240 GLY A O 1
ATOM 1801 N N . GLU A 1 241 ? -4.541 -16.270 -39.725 1.00 43.03 241 GLU A N 1
ATOM 1802 C CA . GLU A 1 241 ? -5.322 -17.249 -38.941 1.00 43.03 241 GLU A CA 1
ATOM 1803 C C . GLU A 1 241 ? -5.188 -17.117 -37.407 1.00 43.03 241 GLU A C 1
ATOM 1805 O O . GLU A 1 241 ? -5.915 -17.771 -36.660 1.00 43.03 241 GLU A O 1
ATOM 1810 N N . GLY A 1 242 ? -4.281 -16.278 -36.896 1.00 42.00 242 GLY A N 1
ATOM 1811 C CA . GLY A 1 242 ? -4.014 -16.188 -35.455 1.00 42.00 242 GLY A CA 1
ATOM 1812 C C . GLY A 1 242 ? -5.059 -15.377 -34.678 1.00 42.00 242 GLY A C 1
ATOM 1813 O O . GLY A 1 242 ? -5.408 -14.270 -35.082 1.00 42.00 242 GLY A O 1
ATOM 1814 N N . ARG A 1 243 ? -5.496 -15.891 -33.516 1.00 46.94 243 ARG A N 1
ATOM 1815 C CA . ARG A 1 243 ? -6.296 -15.164 -32.511 1.00 46.94 243 ARG A CA 1
ATOM 1816 C C . ARG A 1 243 ? -5.453 -14.915 -31.258 1.00 46.94 243 ARG A C 1
ATOM 1818 O O . ARG A 1 243 ? -4.949 -15.862 -30.665 1.00 46.94 243 ARG A O 1
ATOM 1825 N N . LEU A 1 244 ? -5.342 -13.661 -30.820 1.00 48.75 244 LEU A N 1
ATOM 1826 C CA . LEU A 1 244 ? -4.724 -13.304 -29.538 1.00 48.75 244 LEU A CA 1
ATOM 1827 C C . LEU A 1 244 ? -5.816 -12.832 -28.564 1.00 48.75 244 LEU A C 1
ATOM 1829 O O . LEU A 1 244 ? -6.621 -11.971 -28.894 1.00 48.75 244 LEU A O 1
ATOM 1833 N N . ASN A 1 245 ? -5.883 -13.403 -27.365 1.00 48.47 245 ASN A N 1
ATOM 1834 C CA . ASN A 1 245 ? -6.862 -13.003 -26.355 1.00 48.47 245 ASN A CA 1
ATOM 1835 C C . ASN A 1 245 ? -6.214 -12.017 -25.368 1.00 48.47 245 ASN A C 1
ATOM 1837 O O . ASN A 1 245 ? -5.291 -12.400 -24.655 1.00 48.47 245 ASN A O 1
ATOM 1841 N N . ILE A 1 246 ? -6.696 -10.770 -25.320 1.00 54.25 246 ILE A N 1
ATOM 1842 C CA . ILE A 1 246 ? -6.238 -9.733 -24.365 1.00 54.25 246 ILE A CA 1
ATOM 1843 C C . ILE A 1 246 ? -7.197 -9.521 -23.187 1.00 54.25 246 ILE A C 1
ATOM 1845 O O . ILE A 1 246 ? -7.150 -8.490 -22.513 1.00 54.25 246 ILE A O 1
ATOM 1849 N N . SER A 1 247 ? -8.079 -10.489 -22.928 1.00 41.75 247 SER A N 1
ATOM 1850 C CA . SER A 1 247 ? -8.991 -10.439 -21.783 1.00 41.75 247 SER A CA 1
ATOM 1851 C C . SER A 1 247 ? -8.210 -10.245 -20.478 1.00 41.75 247 SER A C 1
ATOM 1853 O O . SER A 1 247 ? -7.309 -11.021 -20.163 1.00 41.75 247 SER A O 1
ATOM 1855 N N . GLY A 1 248 ? -8.570 -9.212 -19.709 1.00 42.09 248 GLY A N 1
ATOM 1856 C CA . GLY A 1 248 ? -7.939 -8.880 -18.423 1.00 42.09 248 GLY A CA 1
ATOM 1857 C C . GLY A 1 248 ? -6.774 -7.883 -18.485 1.00 42.09 248 GLY A C 1
ATOM 1858 O O . GLY A 1 248 ? -6.148 -7.627 -17.457 1.00 42.09 248 GLY A O 1
ATOM 1859 N N . CYS A 1 249 ? -6.470 -7.305 -19.652 1.00 43.47 249 CYS A N 1
ATOM 1860 C CA . CYS A 1 249 ? -5.469 -6.242 -19.783 1.00 43.47 249 CYS A CA 1
ATOM 1861 C C . CYS A 1 249 ? -6.087 -4.847 -19.588 1.00 43.47 249 CYS A C 1
ATOM 1863 O O . CYS A 1 249 ? -6.686 -4.329 -20.515 1.00 43.47 249 CYS A O 1
ATOM 1865 N N . ASP A 1 250 ? -5.894 -4.181 -18.447 1.00 39.69 250 ASP A N 1
ATOM 1866 C CA . ASP A 1 250 ? -6.511 -2.856 -18.196 1.00 39.69 250 ASP A CA 1
ATOM 1867 C C . ASP A 1 250 ? -5.883 -1.684 -18.976 1.00 39.69 250 ASP A C 1
ATOM 1869 O O . ASP A 1 250 ? -6.467 -0.610 -19.081 1.00 39.69 250 ASP A O 1
ATOM 1873 N N . THR A 1 251 ? -4.710 -1.895 -19.575 1.00 38.50 251 THR A N 1
ATOM 1874 C CA . THR A 1 251 ? -4.136 -1.004 -20.591 1.00 38.50 251 THR A CA 1
ATOM 1875 C C . THR A 1 251 ? -3.386 -1.839 -21.617 1.00 38.50 251 THR A C 1
ATOM 1877 O O . THR A 1 251 ? -2.477 -2.585 -21.250 1.00 38.50 251 THR A O 1
ATOM 1880 N N . LEU A 1 252 ? -3.727 -1.680 -22.895 1.00 42.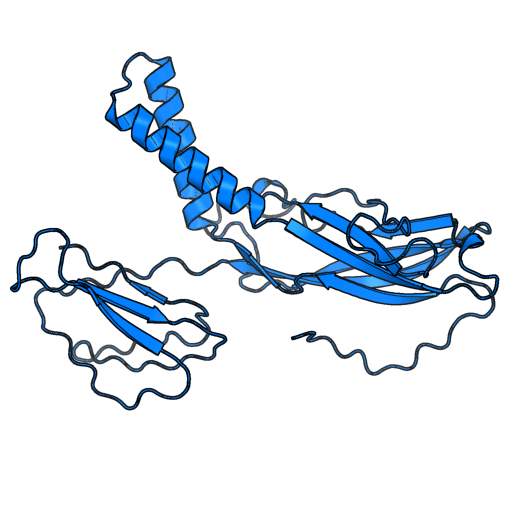31 252 LEU A N 1
ATOM 1881 C CA . LEU A 1 252 ? -2.901 -2.112 -24.018 1.00 42.31 252 LEU A CA 1
ATOM 1882 C C . LEU A 1 252 ? -2.127 -0.882 -24.496 1.00 42.31 252 LEU A C 1
ATOM 1884 O O . LEU A 1 252 ? -2.726 0.163 -24.736 1.00 42.31 252 LEU A O 1
ATOM 1888 N N . GLN A 1 253 ? -0.806 -0.990 -24.595 1.00 39.38 253 GLN A N 1
ATOM 1889 C CA . GLN A 1 253 ? 0.020 0.002 -25.272 1.00 39.38 253 GLN A CA 1
ATOM 1890 C C . GLN A 1 253 ? 0.859 -0.781 -26.278 1.00 39.38 253 GLN A C 1
ATOM 1892 O O . GLN A 1 253 ? 1.605 -1.672 -25.891 1.00 39.38 253 GLN A O 1
ATOM 1897 N N . GLY A 1 254 ? 0.670 -0.534 -27.568 1.00 37.66 254 GLY A N 1
ATOM 1898 C CA . GLY A 1 254 ? 1.465 -1.162 -28.622 1.00 37.66 254 GLY A CA 1
ATOM 1899 C C . GLY A 1 254 ? 2.464 -0.160 -29.172 1.00 37.66 254 GLY A C 1
ATOM 1900 O O . GLY A 1 254 ? 2.072 0.936 -29.557 1.00 37.66 254 GLY A O 1
ATOM 1901 N N . ARG A 1 255 ? 3.752 -0.504 -29.215 1.00 34.59 255 ARG A N 1
ATOM 1902 C CA . ARG A 1 255 ? 4.727 0.247 -30.012 1.00 34.59 255 ARG A CA 1
ATOM 1903 C C . ARG A 1 255 ? 5.086 -0.620 -31.208 1.00 34.59 255 ARG A C 1
ATOM 1905 O O . ARG A 1 255 ? 5.654 -1.691 -31.031 1.00 34.59 255 ARG A O 1
ATOM 1912 N N . ILE A 1 256 ? 4.729 -0.164 -32.402 1.00 37.50 256 ILE A N 1
ATOM 1913 C CA . ILE A 1 256 ? 5.211 -0.763 -33.645 1.00 37.50 256 ILE A CA 1
ATOM 1914 C C . ILE A 1 256 ? 6.518 -0.051 -33.982 1.00 37.50 256 ILE A C 1
ATOM 1916 O O . ILE A 1 256 ? 6.542 1.174 -34.103 1.00 37.50 256 ILE A O 1
ATOM 1920 N N . GLN A 1 257 ? 7.613 -0.802 -34.035 1.00 32.72 257 GLN A N 1
ATOM 1921 C CA . GLN A 1 257 ? 8.874 -0.339 -34.607 1.00 32.72 257 GLN A CA 1
ATOM 1922 C C . GLN A 1 257 ? 9.090 -1.118 -35.900 1.00 32.72 257 GLN A C 1
ATOM 1924 O O . GLN A 1 257 ? 8.774 -2.304 -35.952 1.00 32.72 257 GLN A O 1
ATOM 1929 N N . ALA A 1 258 ? 9.562 -0.426 -36.928 1.00 43.56 258 ALA A N 1
ATOM 1930 C CA . ALA A 1 258 ? 10.117 -1.038 -38.124 1.00 43.56 258 ALA A CA 1
ATOM 1931 C C . ALA A 1 258 ? 11.632 -1.172 -37.968 1.00 43.56 258 ALA A C 1
ATOM 1933 O O . ALA A 1 258 ? 12.221 -0.292 -37.291 1.00 43.56 258 ALA A O 1
#

Radius of gyration: 24.1 Å; chains: 1; bounding box: 58×31×76 Å

Secondary structure (DSSP, 8-state):
---------PPPPTTS-EEEEEEEESSEEEE-HHHHHHHHHHHHHHHHHHHTT---HHHHHHHHHHHHHHHHHHHHSEEEEEEEEE-TT-GGGEEEEEE--GGGTS-TTEEEB-SS-TT--STTSSEEEEEEE--GGG-TT--TTSTTTT--TTPEEEEEEEEEETTS-EEEEEEEEEEEEPPPPPP---SSPPP---S--BSS-EEEEEE--TT--TTS-EEEEEE-SSS--B----BTTB----TT-S--B-----

pLDDT: mean 75.15, std 21.84, range [32.72, 98.69]

Foldseek 3Di:
DPPDPPPDDDDDDQAFKEFPDKAKVVQEAEAQVVLLVVLVVLLVVLVVCVVVVNHDPVSVVSNVVSVVSNVVRQVRQKMKIKIQMAGNVAPLQWPFKAKQPVQQLDHHGHTWAQPCDQPQHHRRPRMTMHMDGGDLVRHPDADPPPPVSRDDAFDKDWMKMKIAGPVGHIDIDTYIHTYHYQDDADEDEDPLDDFDQDDDFPDAPWDWDWDQDPVNDPSDTWTWTWGADDDQGAGFGCPPPDGDGPGPNNTHTYTYDD